Protein AF-A0A382R7F7-F1 (afdb_monomer)

Mean predicted aligned error: 5.28 Å

Foldseek 3Di:
DDPDEAEDQDQPPCQLVLLVPQLLQHAYEHELLDLVNLQVVLVVLCVVVVHDDDRQDPQPVLSSLQSLQSSLQSSVVSSVVSSVVLLPDDLPDPDVVVVSLVPHDPPDVLNVLSVVLVVDDDDPVSVVSSVVSSVPDGTYAYEYEDAQVQFDFDAHPVRHTDPSCSTSLNSNVSSVLPHPGQHEYEYDNADDLVSLVSCLVRPLQAQDPVRDRRYAYEYEDQDDVRVVVVQVSNVVSRGDHPYYHHDHCQDPPPDHGPDPDPSD

Structure (mmCIF, N/CA/C/O backbone):
data_AF-A0A382R7F7-F1
#
_entry.id   AF-A0A382R7F7-F1
#
loop_
_atom_site.group_PDB
_atom_site.id
_atom_site.type_symbol
_atom_site.label_atom_id
_atom_site.label_alt_id
_atom_site.label_comp_id
_atom_site.label_asym_id
_atom_site.label_entity_id
_atom_site.label_seq_id
_atom_site.pdbx_PDB_ins_code
_atom_site.Cartn_x
_atom_site.Cartn_y
_atom_site.Cartn_z
_atom_site.occupancy
_atom_site.B_iso_or_equiv
_atom_site.auth_seq_id
_atom_site.auth_comp_id
_atom_site.auth_asym_id
_atom_site.auth_atom_id
_atom_site.pdbx_PDB_model_num
ATOM 1 N N . MET A 1 1 ? -4.565 8.804 14.850 1.00 73.56 1 MET A N 1
ATOM 2 C CA . MET A 1 1 ? -4.005 7.620 14.149 1.00 73.56 1 MET A CA 1
ATOM 3 C C . MET A 1 1 ? -2.503 7.581 14.398 1.00 73.56 1 MET A C 1
ATOM 5 O O . MET A 1 1 ? -1.950 8.613 14.764 1.00 73.56 1 MET A O 1
ATOM 9 N N . HIS A 1 2 ? -1.856 6.423 14.250 1.00 89.12 2 HIS A N 1
ATOM 10 C CA . HIS A 1 2 ? -0.419 6.278 14.491 1.00 89.12 2 HIS A CA 1
ATOM 11 C C . HIS A 1 2 ? 0.411 7.255 13.648 1.00 89.12 2 HIS A C 1
ATOM 13 O O . HIS A 1 2 ? 0.124 7.468 12.472 1.00 89.12 2 HIS A O 1
ATOM 19 N N . LYS A 1 3 ? 1.456 7.824 14.260 1.00 85.88 3 LYS A N 1
ATOM 20 C CA . LYS A 1 3 ? 2.442 8.688 13.585 1.00 85.88 3 LYS A CA 1
ATOM 21 C C . LYS A 1 3 ? 3.591 7.884 12.957 1.00 85.88 3 LYS A C 1
ATOM 23 O O . LYS A 1 3 ? 4.323 8.405 12.123 1.00 85.88 3 LYS A O 1
ATOM 28 N N . LEU A 1 4 ? 3.751 6.620 13.357 1.00 87.81 4 LEU A N 1
ATOM 29 C CA . LEU A 1 4 ? 4.774 5.714 12.836 1.00 87.81 4 LEU A CA 1
ATOM 30 C C . LEU A 1 4 ? 4.280 4.960 11.596 1.00 87.81 4 LEU A C 1
ATOM 32 O O . LEU A 1 4 ? 3.089 4.673 11.457 1.00 87.81 4 LEU A O 1
ATOM 36 N N . HIS A 1 5 ? 5.218 4.578 10.735 1.00 88.31 5 HIS A N 1
ATOM 37 C CA . HIS A 1 5 ? 4.991 3.642 9.640 1.00 88.31 5 HIS A CA 1
ATOM 38 C C . HIS A 1 5 ? 6.099 2.587 9.632 1.00 88.31 5 HIS A C 1
ATOM 40 O O . HIS A 1 5 ? 7.246 2.886 9.959 1.00 88.31 5 HIS A O 1
ATOM 46 N N . ILE A 1 6 ? 5.769 1.352 9.256 1.00 91.62 6 ILE A N 1
ATOM 47 C CA . ILE A 1 6 ? 6.750 0.265 9.161 1.00 91.62 6 ILE A CA 1
ATOM 48 C C . ILE A 1 6 ? 7.349 0.269 7.746 1.00 91.62 6 ILE A C 1
ATOM 50 O O . ILE A 1 6 ? 6.607 0.051 6.781 1.00 91.62 6 ILE A O 1
ATOM 54 N N . PRO A 1 7 ? 8.661 0.521 7.586 1.00 89.31 7 PRO A N 1
ATOM 55 C CA . PRO A 1 7 ? 9.299 0.547 6.276 1.00 89.31 7 PRO A CA 1
ATOM 56 C C . PRO A 1 7 ? 9.477 -0.868 5.708 1.00 89.31 7 PRO A C 1
ATOM 58 O O . PRO A 1 7 ? 9.258 -1.874 6.383 1.00 89.31 7 PRO A O 1
ATOM 61 N N . VAL A 1 8 ? 9.936 -0.947 4.458 1.00 84.75 8 VAL A N 1
ATOM 62 C CA . VAL A 1 8 ? 10.409 -2.212 3.882 1.00 84.75 8 VAL A CA 1
ATOM 63 C C . VAL A 1 8 ? 11.676 -2.662 4.606 1.00 84.75 8 VAL A C 1
ATOM 65 O O . VAL A 1 8 ? 12.654 -1.919 4.642 1.00 84.75 8 VAL A O 1
ATOM 68 N N . MET A 1 9 ? 11.671 -3.890 5.128 1.00 78.06 9 MET A N 1
ATOM 69 C CA . MET A 1 9 ? 12.815 -4.505 5.830 1.00 78.06 9 MET A CA 1
ATOM 70 C C . MET A 1 9 ? 13.489 -5.624 5.013 1.00 78.06 9 MET A C 1
ATOM 72 O O . MET A 1 9 ? 14.270 -6.411 5.534 1.00 78.06 9 MET A O 1
ATOM 76 N N . GLY A 1 10 ? 13.159 -5.720 3.725 1.00 73.94 10 GLY A N 1
ATOM 77 C CA . GLY A 1 10 ? 13.608 -6.765 2.805 1.00 73.94 10 GLY A CA 1
ATOM 78 C C . GLY A 1 10 ? 12.474 -7.191 1.876 1.00 73.94 10 GLY A C 1
ATOM 79 O O . GLY A 1 10 ? 11.315 -6.854 2.115 1.00 73.94 10 GLY A O 1
ATOM 80 N N . THR A 1 11 ? 12.789 -7.929 0.811 1.00 73.31 11 THR A N 1
ATOM 81 C CA . THR A 1 11 ? 11.782 -8.378 -0.169 1.00 73.31 11 THR A CA 1
ATOM 82 C C . THR A 1 11 ? 10.751 -9.329 0.443 1.00 73.31 11 THR A C 1
ATOM 84 O O . THR A 1 11 ? 9.576 -9.231 0.109 1.00 73.31 11 THR A O 1
ATOM 87 N N . GLY A 1 12 ? 11.162 -10.197 1.378 1.00 78.00 12 GLY A N 1
ATOM 88 C CA . GLY A 1 12 ? 10.268 -11.158 2.036 1.00 78.00 12 GLY A CA 1
ATOM 89 C C . GLY A 1 12 ? 9.838 -10.813 3.464 1.00 78.00 12 GLY A C 1
ATOM 90 O O . GLY A 1 12 ? 8.731 -11.158 3.856 1.00 78.00 12 GLY A O 1
ATOM 91 N N . PHE A 1 13 ? 10.661 -10.111 4.249 1.00 81.75 13 PHE A N 1
ATOM 92 C CA . PHE A 1 13 ? 10.414 -9.945 5.693 1.00 81.75 13 PHE A CA 1
ATOM 93 C C . PHE A 1 13 ? 9.159 -9.136 6.035 1.00 81.75 13 PHE A C 1
ATOM 95 O O . PHE A 1 13 ? 8.494 -9.424 7.027 1.00 81.75 13 PHE A O 1
ATOM 102 N N . SER A 1 14 ? 8.833 -8.117 5.237 1.00 87.50 14 SER A N 1
ATOM 103 C CA . SER A 1 14 ? 7.668 -7.257 5.474 1.00 87.50 14 SER A CA 1
ATOM 104 C C . SER A 1 14 ? 6.517 -7.506 4.499 1.00 87.50 14 SER A C 1
ATOM 106 O O . SER A 1 14 ? 5.594 -6.695 4.438 1.00 87.50 14 SER A O 1
ATOM 108 N N . ILE A 1 15 ? 6.558 -8.610 3.742 1.00 94.12 15 ILE A N 1
ATOM 109 C CA . ILE A 1 15 ? 5.637 -8.854 2.624 1.00 94.12 15 ILE A CA 1
ATOM 110 C C . ILE A 1 15 ? 4.172 -8.894 3.071 1.00 94.12 15 ILE A C 1
ATOM 112 O O . ILE A 1 15 ? 3.318 -8.298 2.420 1.00 94.12 15 ILE A O 1
ATOM 116 N N . ASP A 1 16 ? 3.894 -9.516 4.215 1.00 95.31 16 ASP A N 1
ATOM 117 C CA . ASP A 1 16 ? 2.562 -9.714 4.789 1.00 95.31 16 ASP A CA 1
ATOM 118 C C . ASP A 1 16 ? 2.317 -8.870 6.053 1.00 95.31 16 ASP A C 1
ATOM 120 O O . ASP A 1 16 ? 1.274 -8.979 6.699 1.00 95.31 16 ASP A O 1
ATOM 124 N N . THR A 1 17 ? 3.256 -7.987 6.408 1.00 96.50 17 THR A N 1
ATOM 125 C CA . THR A 1 17 ? 3.123 -7.077 7.554 1.00 96.50 17 THR A CA 1
ATOM 126 C C . THR A 1 17 ? 1.803 -6.304 7.562 1.00 96.50 17 THR A C 1
ATOM 128 O O . THR A 1 17 ? 1.181 -6.262 8.630 1.00 96.50 17 THR A O 1
ATOM 131 N N . PRO A 1 18 ? 1.291 -5.772 6.432 1.00 97.25 18 PRO A N 1
ATOM 132 C CA . PRO A 1 18 ? 0.020 -5.056 6.455 1.00 97.25 18 PRO A CA 1
ATOM 133 C C . PRO A 1 18 ? -1.160 -5.914 6.928 1.00 97.25 18 PRO A C 1
ATOM 135 O O . PRO A 1 18 ? -2.017 -5.409 7.647 1.00 97.25 18 PRO A O 1
ATOM 138 N N . ILE A 1 19 ? -1.178 -7.224 6.648 1.00 98.00 19 ILE A N 1
ATOM 139 C CA . ILE A 1 19 ? -2.222 -8.142 7.146 1.00 98.00 19 ILE A CA 1
ATOM 140 C C . ILE A 1 19 ? -2.236 -8.188 8.682 1.00 98.00 19 ILE A C 1
ATOM 142 O O . ILE A 1 19 ? -3.290 -8.351 9.309 1.00 98.00 19 ILE A O 1
ATOM 146 N N . ARG A 1 20 ? -1.066 -8.055 9.314 1.00 96.75 20 ARG A N 1
ATOM 147 C CA . ARG A 1 20 ? -0.916 -8.117 10.772 1.00 96.75 20 ARG A CA 1
ATOM 148 C C . ARG A 1 20 ? -1.276 -6.805 11.459 1.00 96.75 20 ARG A C 1
ATOM 150 O O . ARG A 1 20 ? -1.908 -6.853 12.508 1.00 96.75 20 ARG A O 1
ATOM 157 N N . VAL A 1 21 ? -0.893 -5.668 10.879 1.00 97.31 21 VAL A N 1
ATOM 158 C CA . VAL A 1 21 ? -0.869 -4.376 11.593 1.00 97.31 21 VAL A CA 1
ATOM 159 C C . VAL A 1 21 ? -1.842 -3.328 11.045 1.00 97.31 21 VAL A C 1
ATOM 161 O O . VAL A 1 21 ? -2.316 -2.489 11.808 1.00 97.31 21 VAL A O 1
ATOM 164 N N . ALA A 1 22 ? -2.216 -3.392 9.761 1.00 97.81 22 ALA A N 1
ATOM 165 C CA . ALA A 1 22 ? -3.148 -2.429 9.173 1.00 97.81 22 ALA A CA 1
ATOM 166 C C . ALA A 1 22 ? -4.556 -2.468 9.801 1.00 97.81 22 ALA A C 1
ATOM 168 O O . ALA A 1 22 ? -5.133 -1.391 9.966 1.00 97.81 22 ALA A O 1
ATOM 169 N N . PRO A 1 23 ? -5.115 -3.625 10.233 1.00 98.25 23 PRO A N 1
ATOM 170 C CA . PRO A 1 23 ? -6.375 -3.641 10.984 1.00 98.25 23 PRO A CA 1
ATOM 171 C C . PRO A 1 23 ? -6.320 -2.840 12.293 1.00 98.25 23 PRO A C 1
ATOM 173 O O . PRO A 1 23 ? -7.357 -2.438 12.806 1.00 98.25 23 PRO A O 1
ATOM 176 N N . PHE A 1 24 ? -5.118 -2.566 12.804 1.00 97.69 24 PHE A N 1
ATOM 177 C CA . PHE A 1 24 ? -4.891 -1.781 14.010 1.00 97.69 24 PHE A CA 1
ATOM 178 C C . PHE A 1 24 ? -4.497 -0.322 13.740 1.00 97.69 24 PHE A C 1
ATOM 180 O O . PHE A 1 24 ? -4.037 0.368 14.636 1.00 97.69 24 PHE A O 1
ATOM 187 N N . GLY A 1 25 ? -4.649 0.167 12.506 1.00 96.69 25 GLY A N 1
ATOM 188 C CA . GLY A 1 25 ? -4.356 1.567 12.178 1.00 96.69 25 GLY A CA 1
ATOM 189 C C . GLY A 1 25 ? -2.881 1.871 11.885 1.00 96.69 25 GLY A C 1
ATOM 190 O O . GLY A 1 25 ? -2.539 3.034 11.670 1.00 96.69 25 GLY A O 1
ATOM 191 N N . ILE A 1 26 ? -2.003 0.862 11.859 1.00 97.00 26 ILE A N 1
ATOM 192 C CA . ILE A 1 26 ? -0.563 1.044 11.622 1.00 97.00 26 ILE A CA 1
ATOM 193 C C . ILE A 1 26 ? -0.255 0.892 10.132 1.00 97.00 26 ILE A C 1
ATOM 195 O O . ILE A 1 26 ? -0.528 -0.144 9.525 1.00 97.00 26 ILE A O 1
ATOM 199 N N . SER A 1 27 ? 0.329 1.930 9.540 1.00 96.44 27 SER A N 1
ATOM 200 C CA . SER A 1 27 ? 0.747 1.935 8.135 1.00 96.44 27 SER A CA 1
ATOM 201 C C . SER A 1 27 ? 2.017 1.111 7.925 1.00 96.44 27 SER A C 1
ATOM 203 O O . SER A 1 27 ? 2.932 1.144 8.751 1.00 96.44 27 SER A O 1
ATOM 205 N N . SER A 1 28 ? 2.102 0.388 6.811 1.00 96.00 28 SER A N 1
ATOM 206 C CA . SER A 1 28 ? 3.282 -0.424 6.485 1.00 96.00 28 SER A CA 1
ATOM 207 C C . SER A 1 28 ? 3.501 -0.555 4.982 1.00 96.00 28 SER A C 1
ATOM 209 O O . SER A 1 28 ? 2.575 -0.351 4.198 1.00 96.00 28 SER A O 1
ATOM 211 N N . VAL A 1 29 ? 4.738 -0.882 4.596 1.00 95.56 29 VAL A N 1
ATOM 212 C CA . VAL A 1 29 ? 5.166 -0.927 3.194 1.00 95.56 29 VAL A CA 1
ATOM 213 C C . VAL A 1 29 ? 5.537 -2.349 2.752 1.00 95.56 29 VAL A C 1
ATOM 215 O O . VAL A 1 29 ? 6.345 -3.026 3.394 1.00 95.56 29 VAL A O 1
ATOM 218 N N . ILE A 1 30 ? 5.000 -2.774 1.606 1.00 95.50 30 ILE A N 1
ATOM 219 C CA . ILE A 1 30 ? 5.322 -4.042 0.932 1.00 95.50 30 ILE A CA 1
ATOM 220 C C . ILE A 1 30 ? 6.354 -3.793 -0.176 1.00 95.50 30 ILE A C 1
ATOM 222 O O . ILE A 1 30 ? 6.173 -2.901 -1.001 1.00 95.50 30 ILE A O 1
ATOM 226 N N . SER A 1 31 ? 7.409 -4.604 -0.274 1.00 94.69 31 SER A N 1
ATOM 227 C CA . SER A 1 31 ? 8.223 -4.632 -1.499 1.00 94.69 31 SER A CA 1
ATOM 228 C C . SER A 1 31 ? 7.514 -5.434 -2.589 1.00 94.69 31 SER A C 1
ATOM 230 O O . SER A 1 31 ? 7.193 -6.598 -2.374 1.00 94.69 31 SER A O 1
ATOM 232 N N . ILE A 1 32 ? 7.307 -4.837 -3.765 1.00 95.69 32 ILE A N 1
ATOM 233 C CA . ILE A 1 32 ? 6.605 -5.485 -4.890 1.00 95.69 32 ILE A CA 1
ATOM 234 C C . ILE A 1 32 ? 7.536 -5.908 -6.033 1.00 95.69 32 ILE A C 1
ATOM 236 O O . ILE A 1 32 ? 7.116 -6.022 -7.179 1.00 95.69 32 ILE A O 1
ATOM 240 N N . MET A 1 33 ? 8.819 -6.119 -5.726 1.00 92.56 33 MET A N 1
ATOM 241 C CA . MET A 1 33 ? 9.834 -6.455 -6.732 1.00 92.56 33 MET A CA 1
ATOM 242 C C . MET A 1 33 ? 9.944 -7.955 -7.031 1.00 92.56 33 MET A C 1
ATOM 244 O O . MET A 1 33 ? 10.327 -8.308 -8.143 1.00 92.56 33 MET A O 1
ATOM 248 N N . ASP A 1 34 ? 9.628 -8.824 -6.066 1.00 93.56 34 ASP A N 1
ATOM 249 C CA . ASP A 1 34 ? 9.695 -10.285 -6.218 1.00 93.56 34 ASP A CA 1
ATOM 250 C C . ASP A 1 34 ? 8.286 -10.861 -6.390 1.00 93.56 34 ASP A C 1
ATOM 252 O O . ASP A 1 34 ? 7.585 -11.175 -5.426 1.00 93.56 34 ASP A O 1
ATOM 256 N N . ASP A 1 35 ? 7.850 -10.968 -7.642 1.00 94.75 35 ASP A N 1
ATOM 257 C CA . ASP A 1 35 ? 6.507 -11.424 -7.976 1.00 94.75 35 ASP A CA 1
ATOM 258 C C . ASP A 1 35 ? 6.308 -12.931 -7.762 1.00 94.75 35 ASP A C 1
ATOM 260 O O . ASP A 1 35 ? 5.184 -13.377 -7.532 1.00 94.75 35 ASP A O 1
ATOM 264 N N . ILE A 1 36 ? 7.385 -13.720 -7.793 1.00 94.88 36 ILE A N 1
ATOM 265 C CA . ILE A 1 36 ? 7.331 -15.165 -7.541 1.00 94.88 36 ILE A CA 1
ATOM 266 C C . ILE A 1 36 ? 7.095 -15.438 -6.058 1.00 94.88 36 ILE A C 1
ATOM 268 O O . ILE A 1 36 ? 6.276 -16.291 -5.714 1.00 94.88 36 ILE A O 1
ATOM 272 N N . LEU A 1 37 ? 7.788 -14.713 -5.176 1.00 95.06 37 LEU A N 1
ATOM 273 C CA . LEU A 1 37 ? 7.529 -14.779 -3.742 1.00 95.06 37 LEU A CA 1
ATOM 274 C C . LEU A 1 37 ? 6.108 -14.307 -3.421 1.00 95.06 37 LEU A C 1
ATOM 276 O O . LEU A 1 37 ? 5.394 -14.976 -2.676 1.00 95.06 37 LEU A O 1
ATOM 280 N N . ILE A 1 38 ? 5.692 -13.191 -4.022 1.00 96.00 38 ILE A N 1
ATOM 281 C CA . ILE A 1 38 ? 4.347 -12.635 -3.867 1.00 96.00 38 ILE A CA 1
ATOM 282 C C . ILE A 1 38 ? 3.259 -13.666 -4.179 1.00 96.00 38 ILE A C 1
ATOM 284 O O . ILE A 1 38 ? 2.318 -13.803 -3.403 1.00 96.00 38 ILE A O 1
ATOM 288 N N . GLU A 1 39 ? 3.390 -14.424 -5.267 1.00 97.56 39 GLU A N 1
ATOM 289 C CA . GLU A 1 39 ? 2.383 -15.422 -5.640 1.00 97.56 39 GLU A CA 1
ATOM 290 C C . GLU A 1 39 ? 2.291 -16.577 -4.645 1.00 97.56 39 GLU A C 1
ATOM 292 O O . GLU A 1 39 ? 1.188 -16.997 -4.304 1.00 97.56 39 GLU A 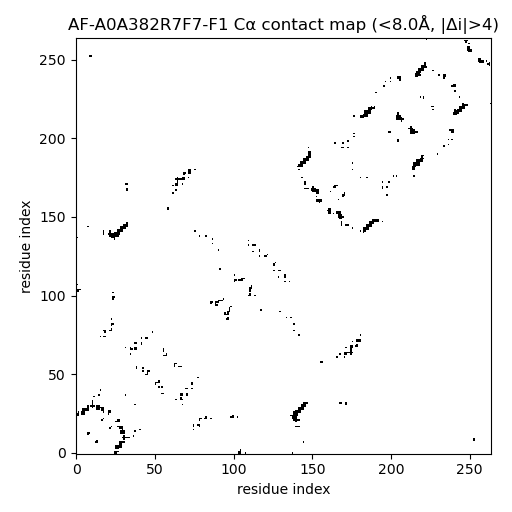O 1
ATOM 297 N N . LYS A 1 40 ? 3.430 -17.046 -4.120 1.00 96.75 40 LYS A N 1
ATOM 298 C CA . LYS A 1 40 ? 3.456 -18.086 -3.078 1.00 96.75 40 LYS A CA 1
ATOM 299 C C . LYS A 1 40 ? 2.793 -17.607 -1.787 1.00 96.75 40 LYS A C 1
ATOM 301 O O . LYS A 1 40 ? 2.057 -18.348 -1.143 1.00 96.75 40 LYS A O 1
ATOM 306 N N . VAL A 1 41 ? 3.044 -16.354 -1.403 1.00 97.19 41 VAL A N 1
ATOM 307 C CA . VAL A 1 41 ? 2.403 -15.747 -0.229 1.00 97.19 41 VAL A CA 1
ATOM 308 C C . VAL A 1 41 ? 0.907 -15.551 -0.479 1.00 97.19 41 VAL A C 1
ATOM 310 O O . VAL A 1 41 ? 0.104 -15.823 0.412 1.00 97.19 41 VAL A O 1
ATOM 313 N N . ARG A 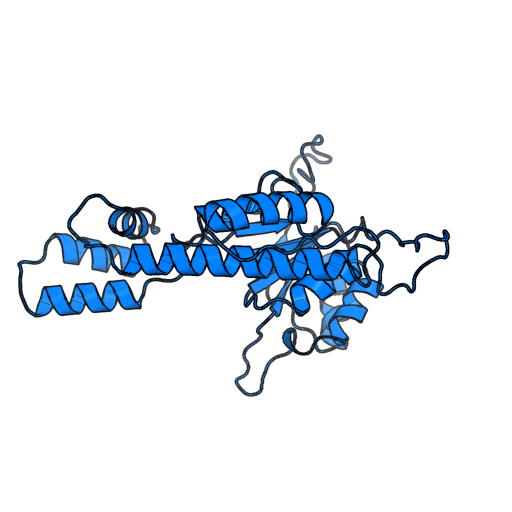1 42 ? 0.514 -15.141 -1.692 1.00 98.00 42 ARG A N 1
ATOM 314 C CA . ARG A 1 42 ? -0.892 -15.026 -2.095 1.00 98.00 42 ARG A CA 1
ATOM 315 C C . ARG A 1 42 ? -1.618 -16.362 -1.976 1.00 98.00 42 ARG A C 1
ATOM 317 O O . ARG A 1 42 ? -2.680 -16.387 -1.372 1.00 98.00 42 ARG A O 1
ATOM 324 N N . GLU A 1 43 ? -1.040 -17.446 -2.491 1.00 98.38 43 GLU A N 1
ATOM 325 C CA . GLU A 1 43 ? -1.586 -18.806 -2.382 1.00 98.38 43 GLU A CA 1
ATOM 326 C C . GLU A 1 43 ? -1.857 -19.189 -0.923 1.00 98.38 43 GLU A C 1
ATOM 328 O O . GLU A 1 43 ? -2.992 -19.511 -0.570 1.00 98.38 43 GLU A O 1
ATOM 333 N N . HIS A 1 44 ? -0.849 -19.046 -0.054 1.00 98.00 44 HIS A N 1
ATOM 334 C CA . HIS A 1 44 ? -0.977 -19.337 1.376 1.00 98.00 44 HIS A CA 1
ATOM 335 C C . HIS A 1 44 ? -2.112 -18.546 2.044 1.00 98.00 44 HIS A C 1
ATOM 337 O O . HIS A 1 44 ? -2.886 -19.086 2.835 1.00 98.00 44 HIS A O 1
ATOM 343 N N . TYR A 1 45 ? -2.213 -17.249 1.748 1.00 98.31 45 TYR A N 1
ATOM 344 C CA . TYR A 1 45 ? -3.221 -16.390 2.361 1.00 98.31 45 TYR A CA 1
ATOM 345 C C . TYR A 1 45 ? -4.618 -16.578 1.766 1.00 98.31 45 TYR A C 1
ATOM 347 O O . TYR A 1 45 ? -5.598 -16.438 2.498 1.00 98.31 45 TYR A O 1
ATOM 355 N N . CYS A 1 46 ? -4.730 -16.920 0.482 1.00 98.38 46 CYS A N 1
ATOM 356 C CA . CYS A 1 46 ? -6.005 -17.294 -0.114 1.00 98.38 46 CYS A CA 1
ATOM 357 C C . CYS A 1 46 ? -6.565 -18.556 0.548 1.00 98.38 46 CYS A C 1
ATOM 359 O O . CYS A 1 46 ? -7.720 -18.537 0.959 1.00 98.38 46 CYS A O 1
ATOM 361 N N . ASP A 1 47 ? -5.742 -19.590 0.737 1.00 98.12 47 ASP A N 1
ATOM 362 C CA . ASP A 1 47 ? -6.132 -20.812 1.453 1.00 98.12 47 ASP A CA 1
ATOM 363 C C . ASP A 1 47 ? -6.571 -20.499 2.895 1.00 98.12 47 ASP A C 1
ATOM 365 O O . ASP A 1 47 ? -7.704 -20.769 3.294 1.00 98.12 47 ASP A O 1
ATOM 369 N N . LYS A 1 48 ? -5.730 -19.776 3.648 1.00 98.19 48 LYS A N 1
ATOM 370 C CA . LYS A 1 48 ? -5.994 -19.411 5.050 1.00 98.19 48 LYS A CA 1
ATOM 371 C C . LYS A 1 48 ? -7.294 -18.627 5.272 1.00 98.19 48 LYS A C 1
ATOM 373 O O . LYS A 1 48 ? -7.887 -18.732 6.345 1.00 98.19 48 LYS A O 1
ATOM 378 N N . TYR A 1 49 ? -7.706 -17.801 4.311 1.00 97.81 49 TYR A N 1
ATOM 379 C CA . TYR A 1 49 ? -8.911 -16.967 4.404 1.00 97.81 49 TYR A CA 1
ATOM 380 C C . TYR A 1 49 ? -10.059 -17.460 3.514 1.00 97.81 49 TYR A C 1
ATOM 382 O O . TYR A 1 49 ? -11.059 -16.754 3.382 1.00 97.81 49 TYR A O 1
ATOM 390 N N . ASN A 1 50 ? -9.936 -18.659 2.931 1.00 97.31 50 ASN A N 1
ATOM 391 C CA . ASN A 1 50 ? -10.920 -19.249 2.023 1.00 97.31 50 ASN A CA 1
ATOM 392 C C . ASN A 1 50 ? -11.326 -18.295 0.876 1.00 97.31 50 ASN A C 1
ATOM 394 O O . ASN A 1 50 ? -12.507 -18.091 0.587 1.00 97.31 50 ASN A O 1
ATOM 398 N N . LEU A 1 51 ? -10.331 -17.657 0.257 1.00 97.56 51 LEU A N 1
ATOM 399 C CA . LEU A 1 51 ? -10.492 -16.776 -0.900 1.00 97.56 51 LEU A CA 1
ATOM 400 C C . LEU A 1 51 ? -10.217 -17.549 -2.193 1.00 97.56 51 LEU A C 1
ATOM 402 O O . LEU A 1 51 ? -9.366 -18.434 -2.231 1.00 97.56 51 LEU A O 1
ATOM 406 N N . SER A 1 52 ? -10.892 -17.168 -3.281 1.00 96.69 52 SER A N 1
ATOM 407 C CA . SER A 1 52 ? -10.655 -17.777 -4.594 1.00 96.69 52 SER A CA 1
ATOM 408 C C . SER A 1 52 ? -9.209 -17.569 -5.049 1.00 96.69 52 SER A C 1
ATOM 410 O O . SER A 1 52 ? -8.691 -16.448 -5.041 1.00 96.69 52 SER A O 1
ATOM 412 N N . PHE A 1 53 ? -8.571 -18.655 -5.479 1.00 97.62 53 PHE A N 1
ATOM 413 C CA . PHE A 1 53 ? -7.201 -18.652 -5.963 1.00 97.62 53 PHE A CA 1
ATOM 414 C C . PHE A 1 53 ? -7.113 -19.342 -7.321 1.00 97.62 53 PHE A C 1
ATOM 416 O O . PHE A 1 53 ? -7.422 -20.520 -7.475 1.00 97.62 53 PHE A O 1
ATOM 423 N N . THR A 1 54 ? -6.651 -18.596 -8.320 1.00 96.81 54 THR A N 1
ATOM 424 C CA . THR A 1 54 ? -6.205 -19.148 -9.599 1.00 96.81 54 THR A CA 1
ATOM 425 C C . THR A 1 54 ? -4.729 -18.791 -9.774 1.00 96.81 54 THR A C 1
ATOM 427 O O . THR A 1 54 ? -4.405 -17.597 -9.709 1.00 96.81 54 THR A O 1
ATOM 430 N N . PRO A 1 55 ? -3.832 -19.777 -9.964 1.00 96.50 55 PRO A N 1
ATOM 431 C CA . PRO A 1 55 ? -2.414 -19.518 -10.173 1.00 96.50 55 PRO A CA 1
ATOM 432 C C . PRO A 1 55 ? -2.166 -18.664 -11.419 1.00 96.50 55 PRO A C 1
ATOM 434 O O . PRO A 1 55 ? -2.716 -18.921 -12.492 1.00 96.50 55 PRO A O 1
ATOM 437 N N . ILE A 1 56 ? -1.286 -17.672 -11.301 1.00 97.56 56 ILE A N 1
ATOM 438 C CA . ILE A 1 56 ? -0.796 -16.891 -12.437 1.00 97.56 56 ILE A CA 1
ATOM 439 C C . ILE A 1 56 ? 0.594 -17.411 -12.788 1.00 97.56 56 ILE A C 1
ATOM 441 O O . ILE A 1 56 ? 1.591 -17.107 -12.128 1.00 97.56 56 ILE A O 1
ATOM 445 N N . HIS A 1 57 ? 0.669 -18.206 -13.851 1.00 94.31 57 HIS A N 1
ATOM 446 C CA . HIS A 1 57 ? 1.902 -18.877 -14.247 1.00 94.31 57 HIS A CA 1
ATOM 447 C C . HIS A 1 57 ? 2.947 -17.906 -14.811 1.00 94.31 57 HIS A C 1
ATOM 449 O O . HIS A 1 57 ? 2.642 -16.837 -15.338 1.00 94.31 57 HIS A O 1
ATOM 455 N N . ARG A 1 58 ? 4.227 -18.287 -14.721 1.00 89.44 58 ARG A N 1
ATOM 456 C CA . ARG A 1 58 ? 5.372 -17.465 -15.156 1.00 89.44 58 ARG A CA 1
ATOM 457 C C . ARG A 1 58 ? 5.252 -16.966 -16.600 1.00 89.44 58 ARG A C 1
ATOM 459 O O . ARG A 1 58 ? 5.548 -15.807 -16.863 1.00 89.44 58 ARG A O 1
ATOM 466 N N . TRP A 1 59 ? 4.808 -17.828 -17.510 1.00 90.19 59 TRP A N 1
ATOM 467 C CA . TRP A 1 59 ? 4.727 -17.539 -18.946 1.00 90.19 59 TRP A CA 1
ATOM 468 C C . TRP A 1 59 ? 3.359 -17.035 -19.407 1.00 90.19 59 TRP A C 1
ATOM 470 O O . TRP A 1 59 ? 3.139 -16.903 -20.607 1.00 90.19 59 TRP A O 1
ATOM 480 N N . SER A 1 60 ? 2.434 -16.780 -18.481 1.00 91.88 60 SER A N 1
ATOM 481 C CA . SER A 1 60 ? 1.194 -16.090 -18.823 1.00 91.88 60 SER A CA 1
ATOM 482 C C . SER A 1 60 ? 1.502 -14.675 -19.310 1.00 91.88 60 SER A C 1
ATOM 484 O O . SER A 1 60 ? 2.478 -14.053 -18.881 1.00 91.88 60 SER A O 1
ATOM 486 N N . GLU A 1 61 ? 0.649 -14.157 -20.185 1.00 90.50 61 GLU A N 1
ATOM 487 C CA . GLU A 1 61 ? 0.715 -12.758 -20.586 1.00 90.50 61 GLU A CA 1
ATOM 488 C C . GLU A 1 61 ? 0.623 -11.851 -19.354 1.00 90.50 61 GLU A C 1
ATOM 490 O O . GLU A 1 61 ? -0.201 -12.072 -18.457 1.00 90.50 61 GLU A O 1
ATOM 495 N N . ASP A 1 62 ? 1.526 -10.872 -19.313 1.00 93.50 62 ASP A N 1
ATOM 496 C CA . ASP A 1 62 ? 1.672 -9.891 -18.241 1.00 93.50 62 ASP A CA 1
ATOM 497 C C . ASP A 1 62 ? 1.703 -10.486 -16.820 1.00 93.50 62 ASP A C 1
ATOM 499 O O . ASP A 1 62 ? 1.166 -9.939 -15.851 1.00 93.50 62 ASP A O 1
ATOM 503 N N . SER A 1 63 ? 2.312 -11.666 -16.686 1.00 95.69 63 SER A N 1
ATOM 504 C CA . SER A 1 63 ? 2.193 -12.467 -15.471 1.00 95.69 63 SER A CA 1
ATOM 505 C C . SER A 1 63 ? 2.690 -11.755 -14.212 1.00 95.69 63 SER A C 1
ATOM 507 O O . SER A 1 63 ? 2.074 -11.888 -13.156 1.00 95.69 63 SER A O 1
ATOM 509 N N . ARG A 1 64 ? 3.761 -10.960 -14.318 1.00 96.69 64 ARG A N 1
ATOM 510 C CA . ARG A 1 64 ? 4.312 -10.195 -13.194 1.00 96.69 64 ARG A CA 1
ATOM 511 C C . ARG A 1 64 ? 3.344 -9.132 -12.687 1.00 96.69 64 ARG A C 1
ATOM 513 O O . ARG A 1 64 ? 3.056 -9.112 -11.492 1.00 96.69 64 ARG A O 1
ATOM 520 N N . ALA A 1 65 ? 2.834 -8.270 -13.570 1.00 97.81 65 ALA A N 1
ATOM 521 C CA . ALA A 1 65 ? 1.902 -7.226 -13.154 1.00 97.81 65 ALA A CA 1
AT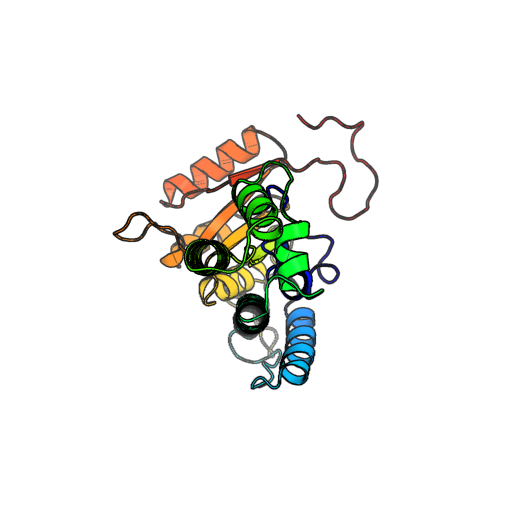OM 522 C C . ALA A 1 65 ? 0.635 -7.857 -12.570 1.00 97.81 65 ALA A C 1
ATOM 524 O O . ALA A 1 65 ? 0.205 -7.465 -11.491 1.00 97.81 65 ALA A O 1
ATOM 525 N N . ARG A 1 66 ? 0.112 -8.916 -13.206 1.00 98.38 66 ARG A N 1
ATOM 526 C CA . ARG A 1 66 ? -1.070 -9.646 -12.726 1.00 98.38 66 ARG A CA 1
ATOM 527 C C . ARG A 1 66 ? -0.877 -10.261 -11.337 1.00 98.38 66 ARG A C 1
ATOM 529 O O . ARG A 1 66 ? -1.779 -10.137 -10.512 1.00 98.38 66 ARG A O 1
ATOM 536 N N . ARG A 1 67 ? 0.273 -10.892 -11.057 1.00 98.44 67 ARG A N 1
ATOM 537 C CA . ARG A 1 67 ? 0.602 -11.427 -9.719 1.00 98.44 67 ARG A CA 1
ATOM 538 C C . ARG A 1 67 ? 0.615 -10.323 -8.665 1.00 98.44 67 ARG A C 1
ATOM 540 O O . ARG A 1 67 ? 0.013 -10.474 -7.606 1.00 98.44 67 ARG A O 1
ATOM 547 N N . ILE A 1 68 ? 1.256 -9.198 -8.980 1.00 98.44 68 ILE A N 1
ATOM 548 C CA . ILE A 1 68 ? 1.359 -8.046 -8.079 1.00 98.44 68 ILE A CA 1
ATOM 549 C C . ILE A 1 68 ? -0.024 -7.438 -7.810 1.00 98.44 68 ILE A C 1
ATOM 551 O O . ILE A 1 68 ? -0.371 -7.240 -6.646 1.00 98.44 68 ILE A O 1
ATOM 555 N N . THR A 1 69 ? -0.838 -7.216 -8.848 1.00 98.75 69 THR A N 1
ATOM 556 C CA . THR A 1 69 ? -2.228 -6.746 -8.718 1.00 98.75 69 THR A CA 1
ATOM 557 C C . THR A 1 69 ? -3.034 -7.670 -7.809 1.00 98.75 69 THR A C 1
ATOM 559 O O . THR A 1 69 ? -3.576 -7.224 -6.798 1.00 98.75 69 THR A O 1
ATOM 562 N N . ALA A 1 70 ? -3.067 -8.968 -8.133 1.00 98.56 70 ALA A N 1
ATOM 563 C CA . ALA A 1 70 ? -3.856 -9.957 -7.406 1.00 98.56 70 ALA A CA 1
ATOM 564 C C . ALA A 1 70 ? -3.440 -10.051 -5.933 1.00 98.56 70 ALA A C 1
ATOM 566 O O . ALA A 1 70 ? -4.286 -10.198 -5.051 1.00 98.56 70 ALA A O 1
ATOM 567 N N . TYR A 1 71 ? -2.143 -9.945 -5.649 1.00 98.50 71 TYR A N 1
ATOM 568 C CA . TYR A 1 71 ? -1.641 -9.969 -4.285 1.00 98.50 71 TYR A CA 1
ATOM 569 C C . TYR A 1 71 ? -2.034 -8.736 -3.481 1.00 98.50 71 TYR A C 1
ATOM 571 O O . TYR A 1 71 ? -2.563 -8.881 -2.380 1.00 98.50 71 TYR A O 1
ATOM 579 N N . ILE A 1 72 ? -1.820 -7.535 -4.025 1.00 98.56 72 ILE A N 1
ATOM 580 C CA . ILE A 1 72 ? -2.209 -6.288 -3.356 1.00 98.56 72 ILE A CA 1
ATOM 581 C C . ILE A 1 72 ? -3.708 -6.317 -3.042 1.00 98.56 72 ILE A C 1
ATOM 583 O O . ILE A 1 72 ? -4.116 -5.997 -1.924 1.00 98.56 72 ILE A O 1
ATOM 587 N N . ASP A 1 73 ? -4.520 -6.771 -3.997 1.00 98.69 73 ASP A N 1
ATOM 588 C CA . ASP A 1 73 ? -5.962 -6.872 -3.817 1.00 98.69 73 ASP A CA 1
ATOM 589 C C . ASP A 1 73 ? -6.346 -7.886 -2.729 1.00 98.69 73 ASP A C 1
ATOM 591 O O . ASP A 1 73 ? -7.211 -7.586 -1.903 1.00 98.69 73 ASP A O 1
ATOM 595 N N . THR A 1 74 ? -5.656 -9.031 -2.677 1.00 98.62 74 THR A N 1
ATOM 596 C CA . THR A 1 74 ? -5.828 -10.062 -1.637 1.00 98.62 74 THR A CA 1
ATOM 597 C C . THR A 1 74 ? -5.484 -9.514 -0.250 1.00 98.62 74 THR A C 1
ATOM 599 O O . THR A 1 74 ? -6.250 -9.687 0.697 1.00 98.62 74 THR A O 1
ATOM 602 N N . VAL A 1 75 ? -4.360 -8.799 -0.116 1.00 98.56 75 VAL A N 1
ATOM 603 C CA . VAL A 1 75 ? -3.957 -8.163 1.149 1.00 98.56 75 VAL A CA 1
ATOM 604 C C . VAL A 1 75 ? -5.021 -7.166 1.612 1.00 98.56 75 VAL A C 1
ATOM 606 O O . VAL A 1 75 ? -5.395 -7.168 2.786 1.00 98.56 75 VAL A O 1
ATOM 609 N N . ILE A 1 76 ? -5.545 -6.340 0.701 1.00 98.56 76 ILE A N 1
ATOM 610 C CA . ILE A 1 76 ? -6.611 -5.378 1.007 1.00 98.56 76 ILE A CA 1
ATOM 611 C C . ILE A 1 76 ? -7.876 -6.092 1.495 1.00 98.56 76 ILE A C 1
ATOM 613 O O . ILE A 1 76 ? -8.461 -5.661 2.490 1.00 98.56 76 ILE A O 1
ATOM 617 N N . ASP A 1 77 ? -8.291 -7.178 0.839 1.00 98.56 77 ASP A N 1
ATOM 618 C CA . ASP A 1 77 ? -9.480 -7.939 1.241 1.00 98.56 77 ASP A CA 1
ATOM 619 C C . ASP A 1 77 ? -9.327 -8.546 2.629 1.00 98.56 77 ASP A C 1
ATOM 621 O O . ASP A 1 77 ? -10.207 -8.385 3.475 1.00 98.56 77 ASP A O 1
ATOM 625 N N . ILE A 1 78 ? -8.178 -9.155 2.909 1.00 98.75 78 ILE A N 1
ATOM 626 C CA . ILE A 1 78 ? -7.888 -9.728 4.223 1.00 98.75 78 ILE A CA 1
ATOM 627 C C . ILE A 1 78 ? -7.908 -8.646 5.305 1.00 98.75 78 ILE A C 1
ATOM 629 O O . ILE A 1 78 ? -8.529 -8.823 6.356 1.00 98.75 78 ILE A O 1
ATOM 633 N N . VAL A 1 79 ? -7.272 -7.498 5.057 1.00 98.62 79 VAL A N 1
ATOM 634 C CA . VAL A 1 79 ? -7.287 -6.374 6.003 1.00 98.62 79 VAL A CA 1
ATOM 635 C C . VAL A 1 79 ? -8.715 -5.863 6.217 1.00 98.62 79 VAL A C 1
ATOM 637 O O . VAL A 1 79 ? -9.082 -5.568 7.354 1.00 98.62 79 VAL A O 1
ATOM 640 N N . ASN A 1 80 ? -9.545 -5.797 5.172 1.00 98.50 80 ASN A N 1
ATOM 641 C CA . ASN A 1 80 ? -10.953 -5.404 5.281 1.00 98.50 80 ASN A CA 1
ATOM 642 C C . ASN A 1 80 ? -11.772 -6.385 6.125 1.00 98.50 80 ASN A C 1
ATOM 644 O O . ASN A 1 80 ? -12.553 -5.940 6.971 1.00 98.50 80 ASN A O 1
ATOM 648 N N . ILE A 1 81 ? -11.582 -7.693 5.925 1.00 98.50 81 ILE A N 1
ATOM 649 C CA . ILE A 1 81 ? -12.233 -8.751 6.707 1.00 98.50 81 ILE A CA 1
ATOM 650 C C . ILE A 1 81 ? -11.869 -8.593 8.184 1.00 98.50 81 ILE A C 1
ATOM 652 O O . ILE A 1 81 ? -12.758 -8.407 9.018 1.00 98.50 81 ILE A O 1
ATOM 656 N N . LYS A 1 82 ? -10.567 -8.570 8.498 1.00 98.62 82 LYS A N 1
ATOM 657 C CA . LYS A 1 82 ? -10.074 -8.440 9.876 1.00 98.62 82 LYS A CA 1
ATOM 658 C C . LYS A 1 82 ? -10.554 -7.152 10.531 1.00 98.62 82 LYS A C 1
ATOM 660 O O . LYS A 1 82 ? -11.087 -7.175 11.632 1.00 98.62 82 LYS A O 1
ATOM 665 N N . PHE A 1 83 ? -10.421 -6.020 9.847 1.00 98.56 83 PHE A N 1
ATOM 666 C CA . PHE A 1 83 ? -10.845 -4.733 10.388 1.00 98.56 83 PHE A CA 1
ATOM 667 C C . PHE A 1 83 ? -12.351 -4.689 10.671 1.00 98.56 83 PHE A C 1
ATOM 669 O O . PHE A 1 83 ? -12.778 -4.181 11.706 1.00 98.56 83 PHE A O 1
ATOM 676 N N . SER A 1 84 ? -13.166 -5.265 9.784 1.00 98.44 84 SER A N 1
ATOM 677 C CA . SER A 1 84 ? -14.616 -5.348 9.982 1.00 98.44 84 SER A CA 1
ATOM 678 C C . SER A 1 84 ? -14.988 -6.227 11.177 1.00 98.44 84 SER A C 1
ATOM 680 O O . SER A 1 84 ? -15.954 -5.917 11.872 1.00 98.44 84 SER A O 1
ATOM 682 N N . GLN A 1 85 ? -14.229 -7.297 11.436 1.00 98.38 85 GLN A N 1
ATOM 683 C CA . GLN A 1 85 ? -14.386 -8.122 12.636 1.00 98.38 85 GLN A CA 1
ATOM 684 C C . GLN A 1 85 ? -14.040 -7.323 13.897 1.00 98.38 85 GLN A C 1
ATOM 686 O O . GLN A 1 85 ? -14.869 -7.251 14.799 1.00 98.38 85 GLN A O 1
ATOM 691 N N . ILE A 1 86 ? -12.891 -6.635 13.917 1.00 98.44 86 ILE A N 1
ATOM 692 C CA . ILE A 1 86 ? -12.467 -5.795 15.051 1.00 98.44 86 ILE A CA 1
ATOM 693 C C . ILE A 1 86 ? -13.519 -4.723 15.362 1.00 98.44 86 ILE A C 1
ATOM 695 O O . ILE A 1 86 ? -13.903 -4.546 16.514 1.00 98.44 86 ILE A O 1
ATOM 699 N N . LYS A 1 87 ? -14.064 -4.034 14.349 1.00 98.12 87 LYS A N 1
ATOM 700 C CA . LYS A 1 87 ? -15.099 -3.005 14.569 1.00 98.12 87 LYS A CA 1
ATOM 701 C C . LYS A 1 87 ? -16.347 -3.539 15.282 1.00 98.12 87 LYS A C 1
ATOM 703 O O . LYS A 1 87 ? -16.960 -2.788 16.042 1.00 98.12 87 LYS A O 1
ATOM 708 N N . LYS A 1 88 ? -16.721 -4.801 15.041 1.00 98.19 88 LYS A N 1
ATOM 709 C CA . LYS A 1 88 ? -17.907 -5.453 15.624 1.00 98.19 88 LYS A CA 1
ATOM 710 C C . LYS A 1 88 ? -17.695 -5.954 17.055 1.00 98.19 88 LYS A C 1
ATOM 712 O O . LYS A 1 88 ? -18.681 -6.277 17.706 1.00 98.19 88 LYS A O 1
ATOM 717 N N . MET A 1 89 ? -16.454 -6.028 17.532 1.00 98.38 89 MET A N 1
ATOM 718 C CA . MET A 1 89 ? -16.160 -6.493 18.888 1.00 98.38 89 MET A CA 1
ATOM 719 C C . MET A 1 89 ? -16.667 -5.500 19.958 1.00 98.38 89 MET A C 1
ATOM 721 O O . MET A 1 89 ? -16.806 -4.298 19.675 1.00 98.38 89 MET A O 1
ATOM 725 N N . PRO A 1 90 ? -16.957 -5.981 21.178 1.00 97.31 90 PRO A N 1
ATOM 726 C CA . PRO A 1 90 ? -17.349 -5.140 22.308 1.00 97.31 90 PRO A CA 1
ATOM 727 C C . PRO A 1 90 ? -16.154 -4.363 22.891 1.00 97.31 90 PRO A C 1
ATOM 729 O O . PRO A 1 90 ? -15.002 -4.735 22.686 1.00 97.31 90 PRO A O 1
ATOM 732 N N . PHE A 1 91 ? -16.427 -3.266 23.605 1.00 96.31 91 PHE A N 1
ATOM 733 C CA . PHE A 1 91 ? -15.403 -2.374 24.176 1.00 96.31 91 PHE A CA 1
ATOM 734 C C . PHE A 1 91 ? -14.877 -2.799 25.558 1.00 96.31 91 PHE A C 1
ATOM 736 O O . PHE A 1 91 ? -13.764 -2.434 25.904 1.00 96.31 91 PHE A O 1
ATOM 743 N N . PHE A 1 92 ? -15.658 -3.549 26.339 1.00 94.69 92 PHE A N 1
ATOM 744 C CA . PHE A 1 92 ? -15.378 -3.837 27.760 1.00 94.69 92 PHE A CA 1
ATOM 745 C C . PHE A 1 92 ? -14.952 -5.288 27.988 1.00 94.69 92 PHE A C 1
ATOM 747 O O . PHE A 1 92 ? -15.221 -5.877 29.030 1.00 94.69 92 PHE A O 1
ATOM 754 N N . GLU A 1 93 ? -14.325 -5.876 26.977 1.00 94.88 93 GLU A N 1
ATOM 755 C CA . GLU A 1 93 ? -13.783 -7.227 27.006 1.00 94.88 93 GLU A CA 1
ATOM 756 C C . GLU A 1 93 ? -12.358 -7.186 26.474 1.00 94.88 93 GLU A C 1
ATOM 758 O O . GLU A 1 93 ? -12.046 -6.367 25.604 1.00 94.88 93 GLU A O 1
ATOM 763 N N . SER A 1 94 ? -11.514 -8.106 26.941 1.00 96.38 94 SER A N 1
ATOM 764 C CA . SER A 1 94 ? -10.165 -8.196 26.402 1.00 96.38 94 SER A CA 1
ATOM 765 C C . SER A 1 94 ? -10.174 -8.854 25.024 1.00 96.38 94 SER A C 1
ATOM 767 O O . SER A 1 94 ? -10.384 -10.061 24.892 1.00 96.38 94 SER A O 1
ATOM 769 N N . ASN A 1 95 ? -10.020 -8.036 23.981 1.00 97.81 95 ASN A N 1
ATOM 770 C CA . ASN A 1 95 ? -10.118 -8.445 22.580 1.00 97.81 95 ASN A CA 1
ATOM 771 C C . ASN A 1 95 ? -9.326 -7.503 21.646 1.00 97.81 95 ASN A C 1
ATOM 773 O O . ASN A 1 95 ? -8.668 -6.554 22.074 1.00 97.81 95 ASN A O 1
ATOM 777 N N . ASP A 1 96 ? -9.384 -7.743 20.333 1.00 98.19 96 ASP A N 1
ATOM 778 C CA . ASP A 1 96 ? -8.628 -6.939 19.363 1.00 98.19 96 ASP A CA 1
ATOM 779 C C . ASP A 1 96 ? -9.112 -5.479 19.250 1.00 98.19 96 ASP A C 1
ATOM 781 O O . ASP A 1 96 ? -8.369 -4.623 18.764 1.00 98.19 96 ASP A O 1
ATOM 785 N N . LYS A 1 97 ? -10.331 -5.153 19.692 1.00 98.31 97 LYS A N 1
ATOM 786 C CA . LYS A 1 97 ? -10.819 -3.769 19.724 1.00 98.31 97 LYS A CA 1
ATOM 787 C C . LYS A 1 97 ? -10.245 -3.002 20.903 1.00 98.31 97 LYS A C 1
ATOM 789 O O . LYS A 1 97 ? -9.785 -1.885 20.690 1.00 98.31 97 LYS A O 1
ATOM 794 N N . GLU A 1 98 ? -10.174 -3.609 22.087 1.00 97.75 98 GLU A N 1
ATOM 795 C CA . GLU A 1 98 ? -9.379 -3.069 23.200 1.00 97.75 98 GLU A CA 1
ATOM 796 C C . GLU A 1 98 ? -7.938 -2.815 22.728 1.00 97.75 98 GLU A C 1
ATOM 798 O O . GLU A 1 98 ? -7.420 -1.701 22.838 1.00 97.75 98 GLU A O 1
ATOM 803 N N . LYS A 1 99 ? -7.322 -3.824 22.096 1.00 97.69 99 LYS A N 1
ATOM 804 C CA . LYS A 1 99 ? -5.963 -3.735 21.551 1.00 97.69 99 LYS A CA 1
ATOM 805 C C . LYS A 1 99 ? -5.795 -2.597 20.539 1.00 97.69 99 LYS A C 1
ATOM 807 O O . LYS A 1 99 ? -4.771 -1.918 20.547 1.00 97.69 99 LYS A O 1
ATOM 812 N N . TYR A 1 100 ? -6.776 -2.372 19.662 1.00 98.06 100 TYR A N 1
ATOM 813 C CA . TYR A 1 100 ? -6.755 -1.258 18.709 1.00 98.06 100 TYR A CA 1
ATOM 814 C C . TYR A 1 100 ? -6.585 0.083 19.430 1.00 98.06 100 TYR A C 1
ATOM 816 O O . TYR A 1 100 ? -5.705 0.860 19.064 1.00 98.06 100 TYR A O 1
ATOM 824 N N . PHE A 1 101 ? -7.407 0.359 20.448 1.00 97.62 101 PHE A N 1
ATOM 825 C CA . PHE A 1 101 ? -7.368 1.646 21.144 1.00 97.62 101 PHE A CA 1
ATOM 826 C C . PHE A 1 101 ? -6.162 1.766 22.078 1.00 97.62 101 PHE A C 1
ATOM 828 O O . PHE A 1 101 ? -5.566 2.840 22.151 1.00 97.62 101 PHE A O 1
ATOM 835 N N . SER A 1 102 ? -5.745 0.678 22.733 1.00 95.25 102 SER A N 1
ATOM 836 C CA . SER A 1 102 ? -4.589 0.698 23.636 1.00 95.25 102 SER A CA 1
ATOM 837 C C . SER A 1 102 ? -3.271 0.976 22.908 1.00 95.25 102 SER A C 1
ATOM 839 O O . SER A 1 102 ? -2.412 1.676 23.448 1.00 95.25 102 SER A O 1
ATOM 841 N N . MET A 1 103 ? -3.131 0.507 21.663 1.00 95.12 103 MET A N 1
ATOM 842 C CA . MET A 1 103 ? -1.944 0.750 20.837 1.00 95.12 103 MET A CA 1
ATOM 843 C C . MET A 1 103 ? -1.881 2.159 20.237 1.00 95.12 103 MET A C 1
ATOM 845 O O . MET A 1 103 ? -0.822 2.544 19.733 1.00 95.12 103 MET A O 1
ATOM 849 N N . LEU A 1 104 ? -2.967 2.943 20.262 1.00 96.00 104 LEU A N 1
ATOM 850 C CA . LEU A 1 104 ? -2.921 4.321 19.769 1.00 96.00 104 LEU A CA 1
ATOM 851 C C . LEU A 1 104 ? -1.869 5.139 20.547 1.00 96.00 104 LEU A C 1
ATOM 853 O O . LEU A 1 104 ? -1.653 4.879 21.733 1.00 96.00 104 LEU A O 1
ATOM 857 N N . PRO A 1 105 ? -1.230 6.141 19.911 1.00 94.25 105 PRO A N 1
ATOM 858 C CA . PRO A 1 105 ? -0.349 7.070 20.617 1.00 94.25 105 PRO A CA 1
ATOM 859 C C . PRO A 1 105 ? -1.071 7.751 21.779 1.00 94.25 105 PRO A C 1
ATOM 861 O O . PRO A 1 105 ? -2.265 8.033 21.663 1.00 94.25 105 PRO A O 1
ATOM 864 N N . ASP A 1 106 ? -0.346 8.057 22.852 1.00 92.50 106 ASP A N 1
ATOM 865 C CA . ASP A 1 106 ? -0.929 8.684 24.043 1.00 92.50 106 ASP A CA 1
ATOM 866 C C . ASP A 1 106 ? -1.482 10.083 23.757 1.00 92.50 106 ASP A C 1
ATOM 868 O O . ASP A 1 106 ? -2.478 10.465 24.344 1.00 92.50 106 ASP A O 1
ATOM 872 N N . GLU A 1 107 ? -0.939 10.812 22.774 1.00 92.12 107 GLU A N 1
ATOM 873 C CA . GLU A 1 107 ? -1.486 12.124 22.381 1.00 92.12 107 GLU A CA 1
ATOM 874 C C . GLU A 1 107 ? -2.661 12.032 21.388 1.00 92.12 107 GLU A C 1
ATOM 876 O O . GLU A 1 107 ? -2.997 13.011 20.719 1.00 92.12 107 GLU A O 1
ATOM 881 N N . SER A 1 108 ? -3.228 10.842 21.172 1.00 94.06 108 SER A N 1
ATOM 882 C CA . SER A 1 108 ? -4.335 10.648 20.238 1.00 94.06 108 SER A CA 1
ATOM 883 C C . SER A 1 108 ? -5.659 11.040 20.902 1.00 94.06 108 SER A C 1
ATOM 885 O O . SER A 1 108 ? -6.109 10.294 21.768 1.00 94.06 108 SER A O 1
ATOM 887 N N . PRO A 1 109 ? -6.404 12.042 20.389 1.00 93.88 109 PRO A N 1
ATOM 888 C CA . PRO A 1 109 ? -7.710 12.412 20.955 1.00 93.88 109 PRO A CA 1
ATOM 889 C C . PRO A 1 109 ? -8.715 11.250 20.980 1.00 93.88 109 PRO A C 1
ATOM 891 O O . PRO A 1 109 ? -9.618 11.175 21.809 1.00 93.88 109 PRO A O 1
ATOM 894 N N . LEU A 1 110 ? -8.556 10.310 20.040 1.00 95.56 110 LEU A N 1
ATOM 895 C CA . LEU A 1 110 ? -9.372 9.102 19.97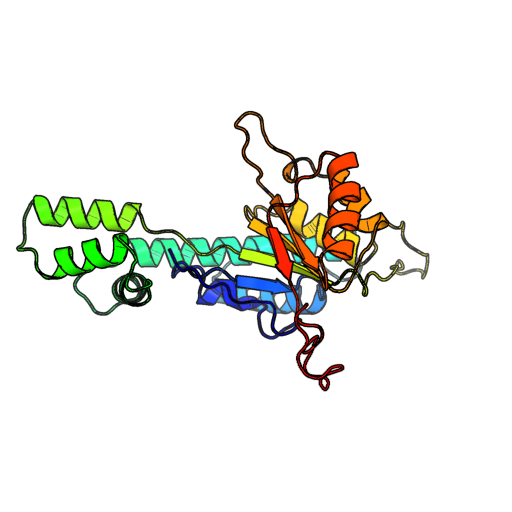0 1.00 95.56 110 LEU A CA 1
ATOM 896 C C . LEU A 1 110 ? -9.085 8.123 21.123 1.00 95.56 110 LEU A C 1
ATOM 898 O O . LEU A 1 110 ? -9.976 7.370 21.506 1.00 95.56 110 LEU A O 1
ATOM 902 N N . LYS A 1 111 ? -7.854 8.121 21.648 1.00 96.81 111 LYS A N 1
ATOM 903 C CA . LYS A 1 111 ? -7.458 7.313 22.804 1.00 96.81 111 LYS A CA 1
ATOM 904 C C . LYS A 1 111 ? -8.001 7.935 24.086 1.00 96.81 111 LYS A C 1
ATOM 906 O O . LYS A 1 111 ? -8.595 7.205 24.867 1.00 96.81 111 LYS A O 1
ATOM 911 N N . ASP A 1 112 ? -7.922 9.258 24.219 1.00 96.50 112 ASP A N 1
ATOM 912 C CA . ASP A 1 112 ? -8.522 9.995 25.342 1.00 96.50 112 ASP A CA 1
ATOM 913 C C . ASP A 1 112 ? -10.028 9.712 25.433 1.00 96.50 112 ASP A C 1
ATOM 915 O O . ASP A 1 112 ? -10.532 9.261 26.454 1.00 96.50 112 ASP A O 1
ATOM 919 N N . THR A 1 113 ? -10.741 9.821 24.305 1.00 97.31 113 THR A N 1
ATOM 920 C CA . THR A 1 113 ? -12.184 9.512 24.253 1.00 97.31 113 THR A CA 1
ATOM 921 C C . THR A 1 113 ? -12.483 8.044 24.607 1.00 97.31 113 THR A C 1
ATOM 923 O O . THR A 1 113 ? -13.558 7.725 25.117 1.00 97.31 113 THR A O 1
ATOM 926 N N . TYR A 1 114 ? -11.563 7.123 24.303 1.00 97.69 114 TYR A N 1
ATOM 927 C CA . TYR A 1 114 ? -11.689 5.717 24.688 1.00 97.69 114 TYR A CA 1
ATOM 928 C C . TYR A 1 114 ? -11.455 5.511 26.189 1.00 97.69 114 TYR A C 1
ATOM 930 O O . TYR A 1 114 ? -12.186 4.737 26.798 1.00 97.69 114 TYR A O 1
ATOM 938 N N . GLN A 1 115 ? -10.496 6.214 26.793 1.00 96.88 115 GLN A N 1
ATOM 939 C CA . GLN A 1 115 ? -10.279 6.189 28.242 1.00 96.88 115 GLN A CA 1
ATOM 940 C C . GLN A 1 115 ? -11.498 6.745 28.982 1.00 96.88 115 GLN A C 1
ATOM 942 O O . GLN A 1 115 ? -12.017 6.065 29.863 1.00 96.88 115 GLN A O 1
ATOM 947 N N . ASP A 1 116 ? -12.048 7.876 28.524 1.00 96.81 116 ASP A N 1
ATOM 948 C CA . ASP A 1 116 ? -13.300 8.424 29.055 1.00 96.81 116 ASP A CA 1
ATOM 949 C C . ASP A 1 116 ? -14.430 7.387 28.988 1.00 96.81 116 ASP A C 1
ATOM 951 O O . ASP A 1 116 ? -15.189 7.227 29.940 1.00 96.81 116 ASP A O 1
ATOM 955 N N . LEU A 1 117 ? -14.555 6.657 27.868 1.00 97.50 117 LEU A N 1
ATOM 956 C CA . LEU A 1 117 ? -15.569 5.610 27.713 1.00 97.50 117 LEU A CA 1
ATOM 957 C C . LEU A 1 117 ? -15.438 4.515 28.786 1.00 97.50 117 LEU A C 1
ATOM 959 O O . LEU A 1 117 ? -16.466 4.012 29.241 1.00 97.50 117 LEU A O 1
ATOM 963 N N . MET A 1 118 ? -14.216 4.134 29.171 1.00 96.44 118 MET A N 1
ATOM 964 C CA . MET A 1 118 ? -13.984 3.083 30.174 1.00 96.44 118 MET A CA 1
ATOM 965 C C . MET A 1 118 ? -14.481 3.481 31.568 1.00 96.44 118 MET A C 1
ATOM 967 O O . MET A 1 118 ? -14.831 2.606 32.356 1.00 96.44 118 MET A O 1
ATOM 971 N N . GLU A 1 119 ? -14.577 4.781 31.843 1.00 96.19 119 GLU A N 1
ATOM 972 C CA . GLU A 1 119 ? -15.072 5.339 33.105 1.00 96.19 119 GLU A CA 1
ATOM 973 C C . GLU A 1 119 ? -16.570 5.704 33.057 1.00 96.19 119 GLU A C 1
ATOM 975 O O . GLU A 1 119 ? -17.156 6.078 34.072 1.00 96.19 119 GLU A O 1
ATOM 980 N N . MET A 1 120 ? -17.227 5.600 31.892 1.00 95.75 120 MET A N 1
ATOM 981 C CA . MET A 1 120 ? -18.644 5.953 31.737 1.00 95.75 120 MET A CA 1
ATOM 982 C C . MET A 1 120 ? -19.599 4.861 32.243 1.00 95.75 120 MET A C 1
ATOM 984 O O . MET A 1 120 ? -19.583 3.713 31.781 1.00 95.75 120 MET A O 1
ATOM 988 N N . ASP A 1 121 ? -20.566 5.275 33.062 1.00 94.62 121 ASP A N 1
ATOM 989 C CA . ASP A 1 121 ? -21.726 4.456 33.417 1.00 94.62 121 ASP A CA 1
ATOM 990 C C . ASP A 1 121 ? -22.558 4.056 32.190 1.00 94.62 121 ASP A C 1
ATOM 992 O O . ASP A 1 121 ? -22.630 4.758 31.172 1.00 94.62 121 ASP A O 1
ATOM 996 N N . SER A 1 122 ? -23.237 2.913 32.294 1.00 94.50 122 SER A N 1
ATOM 997 C CA . SER A 1 122 ? -24.158 2.444 31.260 1.00 94.50 122 SER A CA 1
ATOM 998 C C . SER A 1 122 ? -25.271 3.461 30.995 1.00 94.50 122 SER A C 1
ATOM 1000 O O . SER A 1 122 ? -25.940 3.920 31.921 1.00 94.50 122 SER A O 1
ATOM 1002 N N . GLY A 1 123 ? -25.520 3.779 29.724 1.00 95.62 123 GLY A N 1
ATOM 1003 C CA . GLY A 1 123 ? -26.618 4.655 29.328 1.00 95.62 123 GLY A CA 1
ATOM 1004 C C . GLY A 1 123 ? -26.435 5.277 27.947 1.00 95.62 123 GLY A C 1
ATOM 1005 O O . GLY A 1 123 ? -25.426 5.088 27.272 1.00 95.62 123 GLY A O 1
ATOM 1006 N N . LYS A 1 124 ? -27.400 6.113 27.542 1.00 95.88 124 LYS A N 1
ATOM 1007 C CA . LYS A 1 124 ? -27.457 6.706 26.190 1.00 95.88 124 LYS A CA 1
ATOM 1008 C C . LYS A 1 124 ? -26.193 7.474 25.784 1.00 95.88 124 LYS A C 1
ATOM 1010 O O . LYS A 1 124 ? -25.915 7.592 24.592 1.00 95.88 124 LYS A O 1
ATOM 1015 N N . LYS A 1 125 ? -25.472 8.065 26.745 1.00 96.25 125 LYS A N 1
ATOM 1016 C CA . LYS A 1 125 ? -24.217 8.785 26.479 1.00 96.25 125 LYS A CA 1
ATOM 1017 C C . LYS A 1 125 ? -23.113 7.803 26.081 1.00 96.25 125 LYS A C 1
ATOM 1019 O O . LYS A 1 125 ? -22.506 8.002 25.034 1.00 96.25 125 LYS A O 1
ATOM 1024 N N . ARG A 1 126 ? -22.937 6.725 26.850 1.00 97.12 126 ARG A N 1
ATOM 1025 C CA . ARG A 1 126 ? -21.984 5.645 26.573 1.00 97.12 126 ARG A CA 1
ATOM 1026 C C . ARG A 1 126 ? -22.235 5.023 25.198 1.00 97.12 126 ARG A C 1
ATOM 1028 O O . ARG A 1 126 ? -21.331 5.029 24.371 1.00 97.12 126 ARG A O 1
ATOM 1035 N N . ASP A 1 127 ? -23.482 4.666 24.880 1.00 97.19 127 ASP A N 1
ATOM 1036 C CA . ASP A 1 127 ? -23.846 4.089 23.572 1.00 97.19 127 ASP A CA 1
ATOM 1037 C C . ASP A 1 127 ? -23.479 5.002 22.389 1.00 97.19 127 ASP A C 1
ATOM 1039 O O . ASP A 1 127 ? -23.080 4.546 21.312 1.00 97.19 127 ASP A O 1
ATOM 1043 N N . LYS A 1 128 ? -23.642 6.322 22.560 1.00 97.62 128 LYS A N 1
ATOM 1044 C CA . LYS A 1 128 ? -23.253 7.311 21.545 1.00 97.62 128 LYS A CA 1
ATOM 1045 C C . LYS A 1 128 ? -21.735 7.379 21.398 1.00 97.62 128 LYS A C 1
ATOM 1047 O O . LYS A 1 128 ? -21.256 7.408 20.264 1.00 97.62 128 LYS A O 1
ATOM 1052 N N . THR A 1 129 ? -20.999 7.376 22.508 1.00 97.94 129 THR A N 1
ATOM 1053 C CA . THR A 1 129 ? -19.530 7.376 22.517 1.00 97.94 129 THR A CA 1
ATOM 1054 C C . THR A 1 129 ? -18.969 6.110 21.866 1.00 97.94 129 THR A C 1
ATOM 1056 O O . THR A 1 129 ? -18.099 6.209 21.005 1.00 97.94 129 THR A O 1
ATOM 1059 N N . GLU A 1 130 ? -19.522 4.929 22.157 1.00 97.94 130 GLU A N 1
ATOM 1060 C CA . GLU A 1 130 ? -19.119 3.660 21.529 1.00 97.94 130 GLU A CA 1
ATOM 1061 C C . GLU A 1 130 ? -19.290 3.681 20.004 1.00 97.94 130 GLU A C 1
ATOM 1063 O O . GLU A 1 130 ? -18.389 3.291 19.247 1.00 97.94 130 GLU A O 1
ATOM 1068 N N . LYS A 1 131 ? -20.445 4.170 19.530 1.00 97.81 131 LYS A N 1
ATOM 1069 C CA . LYS A 1 131 ? -20.723 4.325 18.094 1.00 97.81 131 LYS A CA 1
ATOM 1070 C C . LYS A 1 131 ? -19.778 5.332 17.453 1.00 97.81 131 LYS A C 1
ATOM 1072 O O . LYS A 1 131 ? -19.256 5.068 16.370 1.00 97.81 131 LYS A O 1
ATOM 1077 N N . TYR A 1 132 ? -19.539 6.462 18.116 1.00 98.19 132 TYR A N 1
ATOM 1078 C CA . TYR A 1 132 ? -18.598 7.476 17.654 1.00 98.19 132 TYR A CA 1
ATOM 1079 C C . TYR A 1 132 ? -17.188 6.894 17.505 1.00 98.19 132 TYR A C 1
ATOM 1081 O O . TYR A 1 132 ? -16.647 6.916 16.401 1.00 98.19 132 TYR A O 1
ATOM 1089 N N . LEU A 1 133 ? -16.641 6.289 18.563 1.00 98.00 133 LEU A N 1
ATOM 1090 C CA . LEU A 1 133 ? -15.317 5.665 18.556 1.00 98.00 133 LEU A CA 1
ATOM 1091 C C . LEU A 1 133 ? -15.197 4.626 17.440 1.00 98.00 133 LEU A C 1
ATOM 1093 O O . LEU A 1 133 ? -14.261 4.681 16.647 1.00 98.00 133 LEU A O 1
ATOM 1097 N N . THR A 1 134 ? -16.186 3.734 17.314 1.00 97.94 134 THR A N 1
ATOM 1098 C CA . THR A 1 134 ? -16.211 2.703 16.263 1.00 97.94 134 THR A CA 1
ATOM 1099 C C . THR A 1 134 ? -16.214 3.316 14.856 1.00 97.94 134 THR A C 1
ATOM 1101 O O . THR A 1 134 ? -15.582 2.786 13.939 1.00 97.94 134 THR A O 1
ATOM 1104 N N . ASN A 1 135 ? -16.897 4.444 14.656 1.00 97.69 135 ASN A N 1
ATOM 1105 C CA . ASN A 1 135 ? -16.938 5.142 13.369 1.00 97.69 135 ASN A CA 1
ATOM 1106 C C . ASN A 1 135 ? -15.639 5.885 13.041 1.00 97.69 135 ASN A C 1
ATOM 1108 O O . ASN A 1 135 ? -15.306 5.995 11.864 1.00 97.69 135 ASN A O 1
ATOM 1112 N N . GLN A 1 136 ? -14.896 6.333 14.053 1.00 97.50 136 GLN A N 1
ATOM 1113 C CA . GLN A 1 136 ? -13.596 6.990 13.889 1.00 97.50 136 GLN A CA 1
ATOM 1114 C C . GLN A 1 136 ? -12.426 6.009 13.711 1.00 97.50 136 GLN A C 1
ATOM 1116 O O . GLN A 1 136 ? -11.307 6.431 13.414 1.00 97.50 136 GLN A O 1
ATOM 1121 N N . MET A 1 137 ? -12.649 4.702 13.881 1.00 97.56 137 MET A N 1
ATOM 1122 C CA . MET A 1 137 ? -11.623 3.695 13.607 1.00 97.56 137 MET A CA 1
ATOM 1123 C C . MET A 1 137 ? -11.221 3.720 12.131 1.00 97.56 137 MET A C 1
ATOM 1125 O O . MET A 1 137 ? -12.076 3.744 11.241 1.00 97.56 137 MET A O 1
ATOM 1129 N N . LEU A 1 138 ? -9.919 3.615 11.871 1.00 96.81 138 LEU A N 1
ATOM 1130 C CA . LEU A 1 138 ? -9.342 3.629 10.533 1.00 96.81 138 LEU A CA 1
ATOM 1131 C C . LEU A 1 138 ? -8.241 2.572 10.421 1.00 96.81 138 LEU A C 1
ATOM 1133 O O . LEU A 1 138 ? -7.510 2.303 11.372 1.00 96.81 138 LEU A O 1
ATOM 1137 N N . LYS A 1 139 ? -8.118 1.984 9.232 1.00 97.00 139 LYS A N 1
ATOM 1138 C CA . LYS A 1 139 ? -7.032 1.054 8.909 1.00 97.00 139 LYS A CA 1
ATOM 1139 C C . LYS A 1 139 ? -5.748 1.821 8.617 1.00 97.00 139 LYS A C 1
ATOM 1141 O O . LYS A 1 139 ? -5.794 2.932 8.091 1.00 97.00 139 LYS A O 1
ATOM 1146 N N . GLY A 1 140 ? -4.618 1.178 8.877 1.00 96.75 140 GLY A N 1
ATOM 1147 C CA . GLY A 1 140 ? -3.325 1.625 8.382 1.00 96.75 140 GLY A CA 1
ATOM 1148 C C . GLY A 1 140 ? -3.253 1.535 6.859 1.00 96.75 140 GLY A C 1
ATOM 1149 O O . GLY A 1 140 ? -3.934 0.710 6.240 1.00 96.75 140 GLY A O 1
ATOM 1150 N N . SER A 1 141 ? -2.427 2.383 6.251 1.00 96.50 141 SER A N 1
ATOM 1151 C CA . SER A 1 141 ? -2.186 2.325 4.807 1.00 96.50 141 SER A CA 1
ATOM 1152 C C . SER A 1 141 ? -1.357 1.093 4.425 1.00 96.50 141 SER A C 1
ATOM 1154 O O . SER A 1 141 ? -0.500 0.628 5.184 1.00 96.50 141 SER A O 1
ATOM 1156 N N . ILE A 1 142 ? -1.649 0.558 3.238 1.00 97.50 142 ILE A N 1
ATOM 1157 C CA . ILE A 1 142 ? -0.937 -0.560 2.613 1.00 97.50 142 ILE A CA 1
ATOM 1158 C C . ILE A 1 142 ? -0.135 0.038 1.462 1.00 97.50 142 ILE A C 1
ATOM 1160 O O . ILE A 1 142 ? -0.585 0.077 0.314 1.00 97.50 142 ILE A O 1
ATOM 1164 N N . ASP A 1 143 ? 1.013 0.602 1.800 1.00 97.56 143 ASP A N 1
ATOM 1165 C CA . ASP A 1 143 ? 1.901 1.231 0.833 1.00 97.56 143 ASP A CA 1
ATOM 1166 C C . ASP A 1 143 ? 2.771 0.170 0.138 1.00 97.56 143 ASP A C 1
ATOM 1168 O O . ASP A 1 143 ? 2.988 -0.929 0.659 1.00 97.56 143 ASP A O 1
ATOM 1172 N N . VAL A 1 144 ? 3.311 0.493 -1.038 1.00 97.25 144 VAL A N 1
ATOM 1173 C CA . VAL A 1 144 ? 4.199 -0.412 -1.789 1.00 97.25 144 VAL A CA 1
ATOM 1174 C C . VAL A 1 144 ? 5.518 0.258 -2.151 1.00 97.25 144 VAL A C 1
ATOM 1176 O O . VAL A 1 144 ? 5.581 1.471 -2.299 1.00 97.25 144 VAL A O 1
ATOM 1179 N N . ASN A 1 145 ? 6.583 -0.518 -2.333 1.00 96.00 145 ASN A N 1
ATOM 1180 C CA . ASN A 1 145 ? 7.907 -0.023 -2.703 1.00 96.00 145 ASN A CA 1
ATOM 1181 C C . ASN A 1 145 ? 8.411 -0.682 -3.991 1.00 96.00 145 ASN A C 1
ATOM 1183 O O . ASN A 1 145 ? 8.450 -1.911 -4.086 1.00 96.00 145 ASN A O 1
ATOM 1187 N N . ILE A 1 146 ? 8.960 0.134 -4.894 1.00 94.19 146 ILE A N 1
ATOM 1188 C CA . ILE A 1 146 ? 9.763 -0.298 -6.046 1.00 94.19 146 ILE A CA 1
ATOM 1189 C C . ILE A 1 146 ? 11.208 0.181 -5.871 1.00 94.19 146 ILE A C 1
ATOM 1191 O O . ILE A 1 146 ? 11.464 1.373 -5.698 1.00 94.19 146 ILE A O 1
ATOM 1195 N N . MET A 1 147 ? 12.161 -0.754 -5.934 1.00 87.38 147 MET A N 1
ATOM 1196 C CA . MET A 1 147 ? 13.591 -0.430 -5.987 1.00 87.38 147 MET A CA 1
ATOM 1197 C C . MET A 1 147 ? 13.986 -0.175 -7.440 1.00 87.38 147 MET A C 1
ATOM 1199 O O . MET A 1 147 ? 14.113 -1.112 -8.227 1.00 87.38 147 MET A O 1
ATOM 1203 N N . VAL A 1 148 ? 14.191 1.089 -7.809 1.00 81.06 148 VAL A N 1
ATOM 1204 C CA . VAL A 1 148 ? 14.271 1.480 -9.227 1.00 81.06 148 VAL A CA 1
ATOM 1205 C C . VAL A 1 148 ? 15.551 1.017 -9.928 1.00 81.06 148 VAL A C 1
ATOM 1207 O O . VAL A 1 148 ? 15.575 0.910 -11.152 1.00 81.06 148 VAL A O 1
ATOM 1210 N N . LYS A 1 149 ? 16.605 0.716 -9.157 1.00 79.88 149 LYS A N 1
ATOM 1211 C CA . LYS A 1 149 ? 17.906 0.239 -9.654 1.00 79.88 149 LYS A CA 1
ATOM 1212 C C . LYS A 1 149 ? 17.889 -1.213 -10.144 1.00 79.88 149 LYS A C 1
ATOM 1214 O O . LYS A 1 149 ? 18.815 -1.625 -10.832 1.00 79.88 149 LYS A O 1
ATOM 1219 N N . LEU A 1 150 ? 16.869 -1.989 -9.774 1.00 76.88 150 LEU A N 1
ATOM 1220 C CA . LEU A 1 150 ? 16.744 -3.414 -10.105 1.00 76.88 150 LEU A CA 1
ATOM 1221 C C . LEU A 1 150 ? 15.778 -3.663 -11.276 1.00 76.88 150 LEU A C 1
ATOM 1223 O O . LEU A 1 150 ? 15.238 -4.756 -11.414 1.00 76.88 150 LEU A O 1
ATOM 1227 N N . ASP A 1 151 ? 15.552 -2.653 -12.116 1.00 86.62 151 ASP A N 1
ATOM 1228 C CA . ASP A 1 151 ? 14.647 -2.726 -13.263 1.00 86.62 151 ASP A CA 1
ATOM 1229 C C . ASP A 1 151 ? 15.287 -3.498 -14.430 1.00 86.62 151 ASP A C 1
ATOM 1231 O O . ASP A 1 151 ? 16.017 -2.940 -15.250 1.00 86.62 151 ASP A O 1
ATOM 1235 N N . ARG A 1 152 ? 15.060 -4.815 -14.469 1.00 89.25 152 ARG A N 1
ATOM 1236 C CA . ARG A 1 152 ? 15.597 -5.716 -15.497 1.00 89.25 152 ARG A CA 1
ATOM 1237 C C . ARG A 1 152 ? 14.681 -5.791 -16.712 1.00 89.25 152 ARG A C 1
ATOM 1239 O O . ARG A 1 152 ? 13.458 -5.737 -16.596 1.00 89.25 152 ARG A O 1
ATOM 1246 N N . GLN A 1 153 ? 15.292 -5.966 -17.880 1.00 91.94 153 GLN A N 1
ATOM 1247 C CA . GLN A 1 153 ? 14.579 -6.346 -19.094 1.00 91.94 153 GLN A CA 1
ATOM 1248 C C . GLN A 1 153 ? 14.181 -7.822 -19.038 1.00 91.94 153 GLN A C 1
ATOM 1250 O O . GLN A 1 153 ? 14.923 -8.652 -18.509 1.00 91.94 153 GLN A O 1
ATOM 1255 N N . ASN A 1 154 ? 13.022 -8.136 -19.611 1.00 90.62 154 ASN A N 1
ATOM 1256 C CA . ASN A 1 154 ? 12.456 -9.478 -19.607 1.00 90.62 154 ASN A CA 1
ATOM 1257 C C . ASN A 1 154 ? 12.401 -10.072 -21.013 1.00 90.62 154 ASN A C 1
ATOM 1259 O O . ASN A 1 154 ? 12.417 -9.352 -22.009 1.00 90.62 154 ASN A O 1
ATOM 1263 N N . TYR A 1 155 ? 12.325 -11.399 -21.068 1.00 91.44 155 TYR A N 1
ATOM 1264 C CA . TYR A 1 155 ? 12.319 -12.180 -22.300 1.00 91.44 155 TYR A CA 1
ATOM 1265 C C . TYR A 1 155 ? 11.111 -13.113 -22.324 1.00 91.44 155 TYR A C 1
ATOM 1267 O O . TYR A 1 155 ? 10.664 -13.590 -21.276 1.00 91.44 155 TYR A O 1
ATOM 1275 N N . ASP A 1 156 ? 10.585 -13.380 -23.516 1.00 89.94 156 ASP A N 1
ATOM 1276 C CA . ASP A 1 156 ? 9.529 -14.369 -23.709 1.00 89.94 156 ASP A CA 1
ATOM 1277 C C . ASP A 1 156 ? 10.068 -15.813 -23.599 1.00 89.94 156 ASP A C 1
ATOM 1279 O O . ASP A 1 156 ? 11.266 -16.059 -23.435 1.00 89.94 156 ASP A O 1
ATOM 1283 N N . ARG A 1 157 ? 9.175 -16.807 -23.706 1.00 90.44 157 ARG A N 1
ATOM 1284 C CA . ARG A 1 157 ? 9.551 -18.234 -23.641 1.00 90.44 157 ARG A CA 1
ATOM 1285 C C . ARG A 1 157 ? 10.507 -18.658 -24.767 1.00 90.44 157 ARG A C 1
ATOM 1287 O O . ARG A 1 157 ? 11.187 -19.671 -24.627 1.00 90.44 157 ARG A O 1
ATOM 1294 N N . LYS A 1 158 ? 10.533 -17.920 -25.878 1.00 91.81 158 LYS A N 1
ATOM 1295 C CA . LYS A 1 158 ? 11.394 -18.167 -27.041 1.00 91.81 158 LYS A CA 1
ATOM 1296 C C . LYS A 1 158 ? 12.741 -17.437 -26.931 1.00 91.81 158 LYS A C 1
ATOM 1298 O O . LYS A 1 158 ? 13.585 -17.628 -27.797 1.00 91.81 158 LYS A O 1
ATOM 1303 N N . GLY A 1 159 ? 12.955 -16.643 -25.878 1.00 90.88 159 GLY A N 1
ATOM 1304 C CA . GLY A 1 159 ? 14.172 -15.860 -25.672 1.00 90.88 159 GLY A CA 1
ATOM 1305 C C . GLY A 1 159 ? 14.174 -14.505 -26.382 1.00 90.88 159 GLY A C 1
ATOM 1306 O O . GLY A 1 159 ? 15.219 -13.862 -26.433 1.00 90.88 159 GLY A O 1
ATOM 1307 N N . ASN A 1 160 ? 13.038 -14.044 -26.913 1.00 92.62 160 ASN A N 1
ATOM 1308 C CA . ASN A 1 160 ? 12.946 -12.716 -27.515 1.00 92.62 160 ASN A CA 1
ATOM 1309 C C . ASN A 1 160 ? 12.818 -11.652 -26.429 1.00 92.62 160 ASN A C 1
ATOM 1311 O O . ASN A 1 160 ? 12.059 -11.822 -25.472 1.00 92.62 160 ASN A O 1
ATOM 1315 N N . LEU A 1 161 ? 13.531 -10.540 -26.602 1.00 93.50 161 LEU A N 1
ATOM 1316 C CA . LEU A 1 161 ? 13.430 -9.385 -25.718 1.00 93.50 161 LEU A CA 1
ATOM 1317 C C . LEU A 1 161 ? 12.005 -8.818 -25.765 1.00 93.50 161 LEU A C 1
ATOM 1319 O O . LEU A 1 161 ? 11.497 -8.487 -26.837 1.00 93.50 161 LEU A O 1
ATOM 1323 N N . LEU A 1 162 ? 11.367 -8.697 -24.602 1.00 92.75 162 LEU A N 1
ATOM 1324 C CA . LEU A 1 162 ? 10.044 -8.094 -24.493 1.00 92.75 162 LEU A CA 1
ATOM 1325 C C . LEU A 1 162 ? 10.124 -6.562 -24.594 1.00 92.75 162 LEU A C 1
ATOM 1327 O O . LEU A 1 162 ? 11.149 -5.968 -24.237 1.00 92.75 162 LEU A O 1
ATOM 1331 N N . PRO A 1 163 ? 9.030 -5.899 -25.016 1.00 93.44 163 PRO A N 1
ATOM 1332 C CA . PRO A 1 163 ? 8.930 -4.448 -24.971 1.00 93.44 163 PRO A CA 1
ATOM 1333 C C . PRO A 1 163 ? 9.258 -3.891 -23.584 1.00 93.44 163 PRO A C 1
ATOM 1335 O O . PRO A 1 163 ? 8.982 -4.510 -22.554 1.00 93.44 163 PRO A O 1
ATOM 1338 N N . GLY A 1 164 ? 9.816 -2.680 -23.547 1.00 90.44 164 GLY A N 1
ATOM 1339 C CA . GLY A 1 164 ? 10.322 -2.087 -22.310 1.00 90.44 164 GLY A CA 1
ATOM 1340 C C . GLY A 1 164 ? 9.276 -1.928 -21.201 1.00 90.44 164 GLY A C 1
ATOM 1341 O O . GLY A 1 164 ? 9.662 -1.837 -20.046 1.00 90.44 164 GLY A O 1
ATOM 1342 N N . GLU A 1 165 ? 7.977 -1.903 -21.514 1.00 92.12 165 GLU A N 1
ATOM 1343 C CA . GLU A 1 165 ? 6.876 -1.874 -20.534 1.00 92.12 165 GLU A CA 1
ATOM 1344 C C . GLU A 1 165 ? 6.755 -3.151 -19.685 1.00 92.12 165 GLU A C 1
ATOM 1346 O O . GLU A 1 165 ? 6.159 -3.127 -18.606 1.00 92.12 165 GLU A O 1
ATOM 1351 N N . PHE A 1 166 ? 7.345 -4.255 -20.145 1.00 93.81 166 PHE A N 1
ATOM 1352 C CA . PHE A 1 166 ? 7.416 -5.517 -19.415 1.00 93.81 166 PHE A CA 1
ATOM 1353 C C . PHE A 1 166 ? 8.671 -5.627 -18.550 1.00 93.81 166 PHE A C 1
ATOM 1355 O O . PHE A 1 166 ? 8.925 -6.701 -18.013 1.00 93.81 166 PHE A O 1
ATOM 1362 N N . SER A 1 167 ? 9.457 -4.555 -18.392 1.00 95.06 167 SER A N 1
ATOM 1363 C CA . SER A 1 167 ? 10.559 -4.540 -17.428 1.00 95.06 167 SER A CA 1
ATOM 1364 C C . SER A 1 167 ? 10.050 -4.731 -15.997 1.00 95.06 167 SER A C 1
ATOM 1366 O O . SER A 1 167 ? 8.893 -4.438 -15.684 1.00 95.06 167 SER A O 1
ATOM 1368 N N . ASP A 1 168 ? 10.915 -5.222 -15.118 1.00 94.38 168 ASP A N 1
ATOM 1369 C CA . ASP A 1 168 ? 10.580 -5.561 -13.733 1.00 94.38 168 ASP A CA 1
ATOM 1370 C C . ASP A 1 168 ? 9.879 -4.418 -12.983 1.00 94.38 168 ASP A C 1
ATOM 1372 O O . ASP A 1 168 ? 8.819 -4.611 -12.381 1.00 94.38 168 ASP A O 1
ATOM 1376 N N . GLY A 1 169 ? 10.450 -3.215 -13.051 1.00 95.44 169 GLY A N 1
ATOM 1377 C CA . GLY A 1 169 ? 9.932 -2.025 -12.386 1.00 95.44 169 GLY A CA 1
ATOM 1378 C C . GLY A 1 169 ? 8.634 -1.523 -13.010 1.00 95.44 169 GLY A C 1
ATOM 1379 O O . GLY A 1 169 ? 7.715 -1.145 -12.284 1.00 95.44 169 GLY A O 1
ATOM 1380 N N . LYS A 1 170 ? 8.512 -1.545 -14.344 1.00 96.81 170 LYS A N 1
ATOM 1381 C CA . LYS A 1 170 ? 7.290 -1.089 -15.024 1.00 96.81 170 LYS A CA 1
ATOM 1382 C C . LYS A 1 170 ? 6.134 -2.063 -14.849 1.00 96.81 170 LYS A C 1
ATOM 1384 O O . LYS A 1 170 ? 5.013 -1.616 -14.621 1.00 96.81 170 LYS A O 1
ATOM 1389 N N . ALA A 1 171 ? 6.398 -3.366 -14.866 1.00 97.12 171 ALA A N 1
ATOM 1390 C CA . ALA A 1 171 ? 5.400 -4.377 -14.542 1.00 97.12 171 ALA A CA 1
ATOM 1391 C C . ALA A 1 171 ? 4.927 -4.251 -13.085 1.00 97.12 171 ALA A C 1
ATOM 1393 O O . ALA A 1 171 ? 3.728 -4.323 -12.826 1.00 97.12 171 ALA A O 1
ATOM 1394 N N . ALA A 1 172 ? 5.836 -3.985 -12.139 1.00 97.31 172 ALA A N 1
ATOM 1395 C CA . ALA A 1 172 ? 5.464 -3.729 -10.749 1.00 97.31 172 ALA A CA 1
ATOM 1396 C C . ALA A 1 172 ? 4.628 -2.451 -10.583 1.00 97.31 172 ALA A C 1
ATOM 1398 O O . ALA A 1 172 ? 3.598 -2.470 -9.905 1.00 97.31 172 ALA A O 1
ATOM 1399 N N . LEU A 1 173 ? 5.019 -1.359 -11.250 1.00 98.06 173 LEU A N 1
ATOM 1400 C CA . LEU A 1 173 ? 4.253 -0.112 -11.261 1.00 98.06 173 LEU A CA 1
ATOM 1401 C C . LEU A 1 173 ? 2.854 -0.329 -11.842 1.00 98.06 173 LEU A C 1
ATOM 1403 O O . LEU A 1 173 ? 1.877 0.100 -11.234 1.00 98.06 173 LEU A O 1
ATOM 1407 N N . ARG A 1 174 ? 2.753 -1.025 -12.979 1.00 98.19 174 ARG A N 1
ATOM 1408 C CA . ARG A 1 174 ? 1.476 -1.362 -13.612 1.00 98.19 174 ARG A CA 1
ATOM 1409 C C . ARG A 1 174 ? 0.605 -2.207 -12.690 1.00 98.19 174 ARG A C 1
ATOM 1411 O O . ARG A 1 174 ? -0.563 -1.874 -12.517 1.00 98.19 174 ARG A O 1
ATOM 1418 N N . GLY A 1 175 ? 1.172 -3.228 -12.048 1.00 98.31 175 GLY A N 1
ATOM 1419 C CA . GLY A 1 175 ? 0.440 -4.065 -11.098 1.00 98.31 175 GLY A CA 1
ATOM 1420 C C . GLY A 1 175 ? -0.139 -3.256 -9.931 1.00 98.31 175 GLY A C 1
ATOM 1421 O O . GLY A 1 175 ? -1.321 -3.346 -9.603 1.00 98.31 175 GLY A O 1
ATOM 1422 N N . TYR A 1 176 ? 0.660 -2.358 -9.347 1.00 98.50 176 TYR A N 1
ATOM 1423 C CA . TYR A 1 176 ? 0.165 -1.439 -8.322 1.00 98.50 176 TYR A CA 1
ATOM 1424 C C . TYR A 1 176 ? -0.895 -0.463 -8.854 1.00 98.50 176 TYR A C 1
ATOM 1426 O O . TYR A 1 176 ? -1.915 -0.244 -8.193 1.00 98.50 176 TYR A O 1
ATOM 1434 N N . ALA A 1 177 ? -0.680 0.117 -10.034 1.00 98.19 177 ALA A N 1
ATOM 1435 C CA . ALA A 1 177 ? -1.596 1.074 -10.645 1.00 98.19 177 ALA A CA 1
ATOM 1436 C C . ALA A 1 177 ? -2.967 0.449 -10.944 1.00 98.19 177 ALA A C 1
ATOM 1438 O O . ALA A 1 177 ? -3.988 1.093 -10.714 1.00 98.19 177 ALA A O 1
ATOM 1439 N N . GLN A 1 178 ? -2.986 -0.808 -11.396 1.00 98.25 178 GLN A N 1
ATOM 1440 C CA . GLN A 1 178 ? -4.200 -1.560 -11.723 1.00 98.25 178 GLN A CA 1
ATOM 1441 C C . GLN A 1 178 ? -4.902 -2.165 -10.496 1.00 98.25 178 GLN A C 1
ATOM 1443 O O . GLN A 1 178 ? -6.079 -2.502 -10.587 1.00 98.25 178 GLN A O 1
ATOM 1448 N N . SER A 1 179 ? -4.220 -2.282 -9.352 1.00 98.38 179 SER A N 1
ATOM 1449 C CA . SER A 1 179 ? -4.833 -2.755 -8.099 1.00 98.38 179 SER A CA 1
ATOM 1450 C C . SER A 1 179 ? -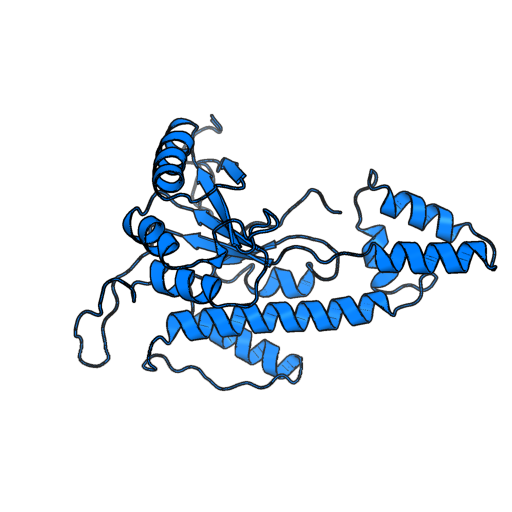5.873 -1.778 -7.541 1.00 98.38 179 SER A C 1
ATOM 1452 O O . SER A 1 179 ? -5.842 -0.569 -7.808 1.00 98.38 179 SER A O 1
ATOM 1454 N N . LYS A 1 180 ? -6.732 -2.261 -6.639 1.00 97.50 180 LYS A N 1
ATOM 1455 C CA . LYS A 1 180 ? -7.707 -1.420 -5.922 1.00 97.50 180 LYS A CA 1
ATOM 1456 C C . LYS A 1 180 ? -7.107 -0.588 -4.785 1.00 97.50 180 LYS A C 1
ATOM 1458 O O . LYS A 1 180 ? -7.851 0.085 -4.079 1.00 97.50 180 LYS A O 1
ATOM 1463 N N . ALA A 1 181 ? -5.786 -0.617 -4.591 1.00 96.88 181 ALA A N 1
ATOM 1464 C CA . ALA A 1 181 ? -5.134 0.136 -3.524 1.00 96.88 181 ALA A CA 1
ATOM 1465 C C . ALA A 1 181 ? -5.404 1.646 -3.621 1.00 96.88 181 ALA A C 1
ATOM 1467 O O . ALA A 1 181 ? -5.309 2.233 -4.697 1.00 96.88 181 ALA A O 1
ATOM 1468 N N . GLU A 1 182 ? -5.673 2.276 -2.485 1.00 97.12 182 GLU A N 1
ATOM 1469 C CA . GLU A 1 182 ? -5.695 3.732 -2.331 1.00 97.12 182 GLU A CA 1
ATOM 1470 C C . GLU A 1 182 ? -4.614 4.098 -1.316 1.00 97.12 182 GLU A C 1
ATOM 1472 O O . GLU A 1 182 ? -4.859 4.197 -0.113 1.00 97.12 182 GLU A O 1
ATOM 1477 N N . SER A 1 183 ? -3.374 4.155 -1.788 1.00 97.12 183 SER A N 1
ATOM 1478 C CA . SER A 1 183 ? -2.191 4.253 -0.937 1.00 97.12 183 SER A CA 1
ATOM 1479 C C . SER A 1 183 ? -1.040 4.938 -1.673 1.00 97.12 183 SER A C 1
ATOM 1481 O O . SER A 1 183 ? -1.245 5.637 -2.677 1.00 97.12 183 SER A O 1
ATOM 1483 N N . SER A 1 184 ? 0.172 4.797 -1.147 1.00 97.88 184 SER A N 1
ATOM 1484 C CA . SER A 1 184 ? 1.372 5.390 -1.712 1.00 97.88 184 SER A CA 1
ATOM 1485 C C . SER A 1 184 ? 2.280 4.336 -2.336 1.00 97.88 184 SER A C 1
ATOM 1487 O O . SER A 1 184 ? 2.483 3.252 -1.786 1.00 97.88 184 SER A O 1
ATOM 1489 N N . ILE A 1 185 ? 2.885 4.691 -3.468 1.00 97.88 185 ILE A N 1
ATOM 1490 C CA . ILE A 1 185 ? 4.059 4.001 -3.992 1.00 97.88 185 ILE A CA 1
ATOM 1491 C C . ILE A 1 185 ? 5.317 4.757 -3.589 1.00 97.88 185 ILE A C 1
ATOM 1493 O O . ILE A 1 185 ? 5.414 5.971 -3.759 1.00 97.88 185 ILE A O 1
ATOM 1497 N N . ILE A 1 186 ? 6.280 4.019 -3.058 1.00 96.38 186 ILE A N 1
ATOM 1498 C CA . ILE A 1 186 ? 7.581 4.508 -2.650 1.00 96.38 186 ILE A CA 1
ATOM 1499 C C . ILE A 1 186 ? 8.601 4.085 -3.710 1.00 96.38 186 ILE A C 1
ATOM 1501 O O . ILE A 1 186 ? 8.813 2.891 -3.938 1.00 96.38 186 ILE A O 1
ATOM 1505 N N . PHE A 1 187 ? 9.267 5.054 -4.333 1.00 94.94 187 PHE A N 1
ATOM 1506 C CA . PHE A 1 187 ? 10.425 4.800 -5.189 1.00 94.94 187 PHE A CA 1
ATOM 1507 C C . PHE A 1 187 ? 11.710 4.944 -4.378 1.00 94.94 187 PHE A C 1
ATOM 1509 O O . PHE A 1 187 ? 11.931 5.974 -3.739 1.00 94.94 187 PHE A O 1
ATOM 1516 N N . SER A 1 188 ? 12.546 3.905 -4.393 1.00 89.06 188 SER A N 1
ATOM 1517 C CA . SER A 1 188 ? 13.807 3.861 -3.648 1.00 89.06 188 SER A CA 1
ATOM 1518 C C . SER A 1 188 ? 14.998 3.463 -4.518 1.00 89.06 188 SER A C 1
ATOM 1520 O O . SER A 1 188 ? 14.833 2.965 -5.633 1.00 89.06 188 SER A O 1
ATOM 1522 N N . ALA A 1 189 ? 16.209 3.653 -3.980 1.00 80.81 189 ALA A N 1
ATOM 1523 C CA . ALA A 1 189 ? 17.480 3.278 -4.608 1.00 80.81 189 ALA A CA 1
ATOM 1524 C C . ALA A 1 189 ? 17.823 4.027 -5.918 1.00 80.81 189 ALA A C 1
ATOM 1526 O O . ALA A 1 189 ? 18.451 3.461 -6.815 1.00 80.81 189 ALA A O 1
ATOM 1527 N N . GLY A 1 190 ? 17.464 5.311 -6.015 1.00 82.62 190 GLY A N 1
ATOM 1528 C CA . GLY A 1 190 ? 17.922 6.215 -7.077 1.00 82.62 190 GLY A CA 1
ATOM 1529 C C . GLY A 1 190 ? 16.800 6.760 -7.960 1.00 82.62 190 GLY A C 1
ATOM 1530 O O . GLY A 1 190 ? 15.673 6.928 -7.511 1.00 82.62 190 GLY A O 1
ATOM 1531 N N . ILE A 1 191 ? 17.131 7.058 -9.220 1.00 85.56 191 ILE A N 1
ATOM 1532 C CA . ILE A 1 191 ? 16.219 7.628 -10.219 1.00 85.56 191 ILE A CA 1
ATOM 1533 C C . ILE A 1 191 ? 16.104 6.695 -11.430 1.00 85.56 191 ILE A C 1
ATOM 1535 O O . ILE A 1 191 ? 17.110 6.212 -11.944 1.00 85.56 191 ILE A O 1
ATOM 1539 N N . ASN A 1 192 ? 14.882 6.484 -11.924 1.00 90.88 192 ASN A N 1
ATOM 1540 C CA . ASN A 1 192 ? 14.624 5.801 -13.193 1.00 90.88 192 ASN A CA 1
ATOM 1541 C C . ASN A 1 192 ? 13.627 6.629 -14.016 1.00 90.88 192 ASN A C 1
ATOM 1543 O O . ASN A 1 192 ? 12.414 6.562 -13.823 1.00 90.88 192 ASN A O 1
ATOM 1547 N N . GLN A 1 193 ? 14.152 7.438 -14.940 1.00 92.19 193 GLN A N 1
ATOM 1548 C CA . GLN A 1 193 ? 13.347 8.357 -15.756 1.00 92.19 193 GLN A CA 1
ATOM 1549 C C . GLN A 1 193 ? 12.365 7.628 -16.683 1.00 92.19 193 GLN A C 1
ATOM 1551 O O . GLN A 1 193 ? 11.296 8.166 -16.982 1.00 92.19 193 GLN A O 1
ATOM 1556 N N . SER A 1 194 ? 12.708 6.414 -17.130 1.00 93.69 194 SER A N 1
ATOM 1557 C CA . SER A 1 194 ? 11.833 5.601 -17.981 1.00 93.69 194 SER A CA 1
ATOM 1558 C C . SER A 1 194 ? 10.622 5.105 -17.195 1.00 93.69 194 SER A C 1
ATOM 1560 O O . SER A 1 194 ? 9.492 5.232 -17.660 1.00 93.69 194 SER A O 1
ATOM 1562 N N . LEU A 1 195 ? 10.844 4.616 -15.972 1.00 94.06 195 LEU A N 1
ATOM 1563 C CA . LEU A 1 195 ? 9.783 4.230 -15.046 1.00 94.06 195 LEU A CA 1
ATOM 1564 C C . LEU A 1 195 ? 8.907 5.428 -14.664 1.00 94.06 195 LEU A C 1
ATOM 1566 O O . LEU A 1 195 ? 7.689 5.335 -14.726 1.00 94.06 195 LEU A O 1
ATOM 1570 N N . TYR A 1 196 ? 9.515 6.570 -14.333 1.00 94.56 196 TYR A N 1
ATOM 1571 C CA . TYR A 1 196 ? 8.778 7.788 -13.976 1.00 94.56 196 TYR A CA 1
ATOM 1572 C C . TYR A 1 196 ? 7.963 8.342 -15.140 1.00 94.56 196 TYR A C 1
ATOM 1574 O O . TYR A 1 196 ? 6.874 8.868 -14.935 1.00 94.56 196 TYR A O 1
ATOM 1582 N N . SER A 1 197 ? 8.468 8.210 -16.367 1.00 95.81 197 SER A N 1
ATOM 1583 C CA . SER A 1 197 ? 7.684 8.537 -17.556 1.00 95.81 197 SER A CA 1
ATOM 1584 C C . SER A 1 197 ? 6.519 7.571 -17.724 1.00 95.81 197 SER A C 1
ATOM 1586 O O . SER A 1 197 ? 5.438 8.022 -18.043 1.00 95.81 197 SER A O 1
ATOM 1588 N N . TYR A 1 198 ? 6.690 6.283 -17.429 1.00 97.19 198 TYR A N 1
ATOM 1589 C CA . TYR A 1 198 ? 5.601 5.310 -17.519 1.00 97.19 198 TYR A CA 1
ATOM 1590 C C . TYR A 1 198 ? 4.457 5.561 -16.515 1.00 97.19 198 TYR A C 1
ATOM 1592 O O . TYR A 1 198 ? 3.334 5.139 -16.761 1.00 97.19 198 TYR A O 1
ATOM 1600 N N . ILE A 1 199 ? 4.694 6.297 -15.419 1.00 97.56 199 ILE A N 1
ATOM 1601 C CA . ILE A 1 199 ? 3.626 6.706 -14.484 1.00 97.56 199 ILE A CA 1
ATOM 1602 C C . ILE A 1 199 ? 2.542 7.534 -15.198 1.00 97.56 199 ILE A C 1
ATOM 1604 O O . ILE A 1 199 ? 1.374 7.446 -14.822 1.00 97.56 199 ILE A O 1
ATOM 1608 N N . THR A 1 200 ? 2.893 8.302 -16.239 1.00 97.19 200 THR A N 1
ATOM 1609 C CA . THR A 1 200 ? 1.935 9.182 -16.937 1.00 97.19 200 THR A CA 1
ATOM 1610 C C . THR A 1 200 ? 0.820 8.425 -17.647 1.00 97.19 200 THR A C 1
ATOM 1612 O O . THR A 1 200 ? -0.231 9.002 -17.902 1.00 97.19 200 THR A O 1
ATOM 1615 N N . GLU A 1 201 ? 1.008 7.130 -17.902 1.00 97.38 201 GLU A N 1
ATOM 1616 C CA . GLU A 1 201 ? -0.004 6.263 -18.512 1.00 97.38 201 GLU A CA 1
ATOM 1617 C C . GLU A 1 201 ? -1.162 5.927 -17.551 1.00 97.38 201 GLU A C 1
ATOM 1619 O O . GLU A 1 201 ? -2.184 5.374 -17.959 1.00 97.38 201 GLU A O 1
ATOM 1624 N N . PHE A 1 202 ? -1.037 6.254 -16.259 1.00 97.69 202 PHE A N 1
ATOM 1625 C CA . PHE A 1 202 ? -1.979 5.840 -15.222 1.00 97.69 202 PHE A CA 1
ATOM 1626 C C . PHE A 1 202 ? -2.687 7.037 -14.571 1.00 97.69 202 PHE A C 1
ATOM 1628 O O . PHE A 1 202 ? -2.135 7.749 -13.732 1.00 97.69 202 PHE A O 1
ATOM 1635 N N . LYS A 1 203 ? -3.976 7.206 -14.892 1.00 96.62 203 LYS A N 1
ATOM 1636 C CA . LYS A 1 203 ? -4.813 8.322 -14.408 1.00 96.62 203 LYS A CA 1
ATOM 1637 C C . LYS A 1 203 ? -4.914 8.446 -12.880 1.00 96.62 203 LYS A C 1
ATOM 1639 O O . LYS A 1 203 ? -5.083 9.548 -12.371 1.00 96.62 203 LYS A O 1
ATOM 1644 N N . ASP A 1 204 ? -4.801 7.338 -12.144 1.00 97.56 204 ASP A N 1
ATOM 1645 C CA . ASP A 1 204 ? -5.020 7.307 -10.690 1.00 97.56 204 ASP A CA 1
ATOM 1646 C C . ASP A 1 204 ? -3.896 8.005 -9.885 1.00 97.56 204 ASP A C 1
ATOM 1648 O O . ASP A 1 204 ? -4.056 8.234 -8.681 1.00 97.56 204 ASP A O 1
ATOM 1652 N N . PHE A 1 205 ? -2.785 8.376 -10.538 1.00 98.12 205 PHE A N 1
ATOM 1653 C CA . PHE A 1 205 ? -1.713 9.204 -9.962 1.00 98.12 205 PHE A CA 1
ATOM 1654 C C . PHE A 1 205 ? -1.979 10.712 -10.044 1.00 98.12 205 PHE A C 1
ATOM 1656 O O . PHE A 1 205 ? -1.260 11.500 -9.429 1.00 98.12 205 PHE A O 1
ATOM 1663 N N . TYR A 1 206 ? -3.009 11.124 -10.780 1.00 97.50 206 TYR A N 1
ATOM 1664 C CA . TYR A 1 206 ? -3.415 12.518 -10.894 1.00 97.50 206 TYR A CA 1
ATOM 1665 C C . TYR A 1 206 ? -4.549 12.836 -9.913 1.00 97.50 206 TYR A C 1
ATOM 1667 O O . TYR A 1 206 ? -5.260 11.953 -9.421 1.00 97.50 206 TYR A O 1
ATOM 1675 N N . ARG A 1 207 ? -4.738 14.128 -9.621 1.00 95.19 207 ARG A N 1
ATOM 1676 C CA . ARG A 1 207 ? -5.904 14.594 -8.862 1.00 95.19 207 ARG A CA 1
ATOM 1677 C C . ARG A 1 207 ? -7.171 14.357 -9.677 1.00 95.19 207 ARG A C 1
ATOM 1679 O O . ARG A 1 207 ? -7.246 14.723 -10.846 1.00 95.19 207 ARG A O 1
ATOM 1686 N N . ASN A 1 208 ? -8.183 13.780 -9.041 1.00 93.38 208 ASN A N 1
ATOM 1687 C CA . ASN A 1 208 ? -9.522 13.715 -9.611 1.00 93.38 208 ASN A CA 1
ATOM 1688 C C . ASN A 1 208 ? -10.226 15.087 -9.529 1.00 93.38 208 ASN A C 1
ATOM 1690 O O . ASN A 1 208 ? -9.696 16.045 -8.968 1.00 93.38 208 ASN A O 1
ATOM 1694 N N . GLN A 1 209 ? -11.464 15.170 -10.025 1.00 93.69 209 GLN A N 1
ATOM 1695 C CA . GLN A 1 209 ? -12.268 16.403 -10.003 1.00 93.69 209 GLN A CA 1
ATOM 1696 C C . GLN A 1 209 ? -12.517 16.966 -8.588 1.00 93.69 209 GLN A C 1
ATOM 1698 O O . GLN A 1 209 ? -12.706 18.166 -8.433 1.00 93.69 209 GLN A O 1
ATOM 1703 N N . SER A 1 210 ? -12.472 16.125 -7.548 1.00 94.12 210 SER A N 1
ATOM 1704 C CA . SER A 1 210 ? -12.563 16.548 -6.138 1.00 94.12 210 SER A CA 1
ATOM 1705 C C . SER A 1 210 ? -11.213 16.942 -5.518 1.00 94.12 210 SER A C 1
ATOM 1707 O O . SER A 1 210 ? -11.115 17.127 -4.307 1.00 94.12 210 SER A O 1
ATOM 1709 N N . GLY A 1 211 ? -10.146 17.000 -6.319 1.00 92.81 211 GLY A N 1
ATOM 1710 C CA . GLY A 1 211 ? -8.790 17.284 -5.863 1.00 92.81 211 GLY A CA 1
ATOM 1711 C C . GLY A 1 211 ? -8.113 16.127 -5.121 1.00 92.81 211 GLY A C 1
ATOM 1712 O O . GLY A 1 211 ? -7.030 16.326 -4.573 1.00 92.81 211 GLY A O 1
ATOM 1713 N N . LYS A 1 212 ? -8.701 14.925 -5.085 1.00 94.56 212 LYS A N 1
ATOM 1714 C CA . LYS A 1 212 ? -8.140 13.756 -4.386 1.00 94.56 212 LYS A CA 1
ATOM 1715 C C . LYS A 1 212 ? -7.219 12.957 -5.304 1.00 94.56 212 LYS A C 1
ATOM 1717 O O . LYS A 1 212 ? -7.563 12.716 -6.457 1.00 94.56 212 LYS A O 1
ATOM 1722 N N . ILE A 1 213 ? -6.085 12.509 -4.767 1.00 95.56 213 ILE A N 1
ATOM 1723 C CA . ILE A 1 213 ? -5.148 11.597 -5.440 1.00 95.56 213 ILE A CA 1
ATOM 1724 C C . ILE A 1 213 ? -5.345 10.201 -4.863 1.00 95.56 213 ILE A C 1
ATOM 1726 O O . ILE A 1 213 ? -5.271 10.028 -3.644 1.00 95.56 213 ILE A O 1
ATOM 1730 N N . LYS A 1 214 ? -5.577 9.218 -5.735 1.00 97.12 214 LYS A N 1
ATOM 1731 C CA . LYS A 1 214 ? -5.798 7.828 -5.327 1.00 97.12 214 LYS A CA 1
ATOM 1732 C C . LYS A 1 214 ? -4.485 7.077 -5.103 1.00 97.12 214 LYS A C 1
ATOM 1734 O O . LYS A 1 214 ? -4.365 6.339 -4.129 1.00 97.12 214 LYS A O 1
ATOM 1739 N N . LYS A 1 215 ? -3.503 7.275 -5.986 1.00 98.06 215 LYS A N 1
ATOM 1740 C CA . LYS A 1 215 ? -2.182 6.634 -5.938 1.00 98.06 215 LYS A CA 1
ATOM 1741 C C . LYS A 1 215 ? -1.123 7.711 -5.726 1.00 98.06 215 LYS A C 1
ATOM 1743 O O . LYS A 1 215 ? -0.796 8.465 -6.636 1.00 98.06 215 LYS A O 1
ATOM 1748 N N . LYS A 1 216 ? -0.615 7.823 -4.504 1.00 98.25 216 LYS A N 1
ATOM 1749 C CA . LYS A 1 216 ? 0.337 8.876 -4.124 1.00 98.25 216 LYS A CA 1
ATOM 1750 C C . LYS A 1 216 ? 1.768 8.460 -4.441 1.00 98.25 216 LYS A C 1
ATOM 1752 O O . LYS A 1 216 ? 2.100 7.283 -4.331 1.00 98.25 216 LYS A O 1
ATOM 1757 N N . ILE A 1 217 ? 2.619 9.421 -4.791 1.00 98.12 217 ILE A N 1
ATOM 1758 C CA . ILE A 1 217 ? 4.041 9.178 -5.055 1.00 98.12 217 ILE A CA 1
ATOM 1759 C C . ILE A 1 217 ? 4.862 9.639 -3.858 1.00 98.12 217 ILE A C 1
ATOM 1761 O O . ILE A 1 217 ? 4.759 10.787 -3.432 1.00 98.12 217 ILE A O 1
ATOM 1765 N N . ILE A 1 218 ? 5.707 8.752 -3.351 1.00 97.12 218 ILE A N 1
ATOM 1766 C CA . ILE A 1 218 ? 6.703 9.044 -2.327 1.00 97.12 218 ILE A CA 1
ATOM 1767 C C . ILE A 1 218 ? 8.072 8.731 -2.910 1.00 97.12 218 ILE A C 1
ATOM 1769 O O . ILE A 1 218 ? 8.278 7.667 -3.496 1.00 97.12 218 ILE A O 1
ATOM 1773 N N . ILE A 1 219 ? 9.021 9.649 -2.748 1.00 94.69 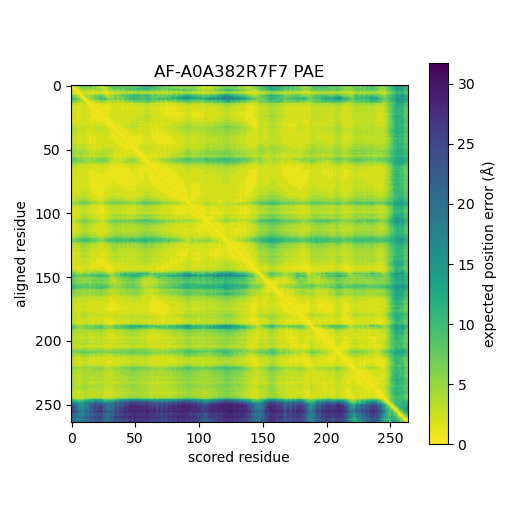219 ILE A N 1
ATOM 1774 C CA . ILE A 1 219 ? 10.384 9.451 -3.243 1.00 94.69 219 ILE A CA 1
ATOM 1775 C C . ILE A 1 219 ? 11.338 9.394 -2.075 1.00 94.69 219 ILE A C 1
ATOM 1777 O O . ILE A 1 219 ? 11.398 10.311 -1.254 1.00 94.69 219 ILE A O 1
ATOM 1781 N N . LYS A 1 220 ? 12.117 8.320 -2.039 1.00 92.19 220 LYS A N 1
ATOM 1782 C CA . LYS A 1 220 ? 13.248 8.222 -1.138 1.00 92.19 220 LYS A CA 1
ATOM 1783 C C . LYS A 1 220 ? 14.478 8.869 -1.759 1.00 92.19 220 LYS A C 1
ATOM 1785 O O . LYS A 1 220 ? 14.828 8.594 -2.908 1.00 92.19 220 LYS A O 1
ATOM 1790 N N . VAL A 1 221 ? 15.110 9.758 -1.007 1.00 89.69 221 VAL A N 1
ATOM 1791 C CA . VAL A 1 221 ? 16.213 10.606 -1.468 1.00 89.69 221 VAL A CA 1
ATOM 1792 C C . VAL A 1 221 ? 17.341 10.606 -0.450 1.00 89.69 221 VAL A C 1
ATOM 1794 O O . VAL A 1 221 ? 17.096 10.521 0.748 1.00 89.69 221 VAL A O 1
ATOM 1797 N N . SER A 1 222 ? 18.574 10.723 -0.930 1.00 84.25 222 SER A N 1
ATOM 1798 C CA . SER A 1 222 ? 19.771 10.866 -0.093 1.00 84.25 222 SER A CA 1
ATOM 1799 C C . SER A 1 222 ? 20.012 12.302 0.362 1.00 84.25 222 SER A C 1
ATOM 1801 O O . SER A 1 222 ? 20.655 12.528 1.376 1.00 84.25 222 SER A O 1
ATOM 1803 N N . ASP A 1 223 ? 19.539 13.278 -0.414 1.00 84.19 223 ASP A N 1
ATOM 1804 C CA . ASP A 1 223 ? 19.863 14.689 -0.235 1.00 84.19 223 ASP A CA 1
ATOM 1805 C C . ASP A 1 223 ? 18.837 15.596 -0.937 1.00 84.19 223 ASP A C 1
ATOM 1807 O O . ASP A 1 223 ? 18.008 15.162 -1.751 1.00 84.19 223 ASP A O 1
ATOM 1811 N N . PHE A 1 224 ? 18.920 16.894 -0.637 1.00 88.56 224 PHE A N 1
ATOM 1812 C CA . PHE A 1 224 ? 18.046 17.921 -1.201 1.00 88.56 224 PHE A CA 1
ATOM 1813 C C . PHE A 1 224 ? 18.167 18.059 -2.727 1.00 88.56 224 PHE A C 1
ATOM 1815 O O . PHE A 1 224 ? 17.170 18.301 -3.413 1.00 88.56 224 PHE A O 1
ATOM 1822 N N . ARG A 1 225 ? 19.369 17.891 -3.293 1.00 89.00 225 ARG A N 1
ATOM 1823 C CA . ARG A 1 225 ? 19.588 18.033 -4.740 1.00 89.00 225 ARG A CA 1
ATOM 1824 C C . ARG A 1 225 ? 18.854 16.931 -5.502 1.00 89.00 225 ARG A C 1
ATOM 1826 O O . ARG A 1 225 ? 18.202 17.218 -6.507 1.00 89.00 225 ARG A O 1
ATOM 1833 N N . SER A 1 226 ? 18.916 15.696 -5.010 1.00 88.25 226 SER A N 1
ATOM 1834 C CA . SER A 1 226 ? 18.181 14.548 -5.537 1.00 88.25 226 SER A CA 1
ATOM 1835 C C . SER A 1 226 ? 16.670 14.780 -5.473 1.00 88.25 226 SER A C 1
ATOM 1837 O O . SER A 1 226 ? 15.984 14.600 -6.483 1.00 88.25 226 SER A O 1
ATOM 1839 N N . ALA A 1 227 ? 16.161 15.281 -4.340 1.00 92.12 227 ALA A N 1
ATOM 1840 C CA . ALA A 1 227 ? 14.752 15.652 -4.191 1.00 92.12 227 ALA A CA 1
ATOM 1841 C C . ALA A 1 227 ? 14.313 16.691 -5.230 1.00 92.12 227 ALA A C 1
ATOM 1843 O O . ALA A 1 227 ? 13.315 16.500 -5.927 1.00 92.12 227 ALA A O 1
ATOM 1844 N N . LEU A 1 228 ? 15.102 17.754 -5.404 1.00 94.06 228 LEU A N 1
ATOM 1845 C CA . LEU A 1 228 ? 14.798 18.830 -6.342 1.00 94.06 228 LEU A CA 1
ATOM 1846 C C . LEU A 1 228 ? 14.783 18.349 -7.801 1.00 94.06 228 LEU A C 1
ATOM 1848 O O . LEU A 1 228 ? 13.900 18.736 -8.568 1.00 94.06 228 LEU A O 1
ATOM 1852 N N . ILE A 1 229 ? 15.748 17.513 -8.199 1.00 93.12 229 ILE A N 1
ATOM 1853 C CA . ILE A 1 229 ? 15.842 16.982 -9.568 1.00 93.12 229 ILE A CA 1
ATOM 1854 C C . ILE A 1 229 ? 14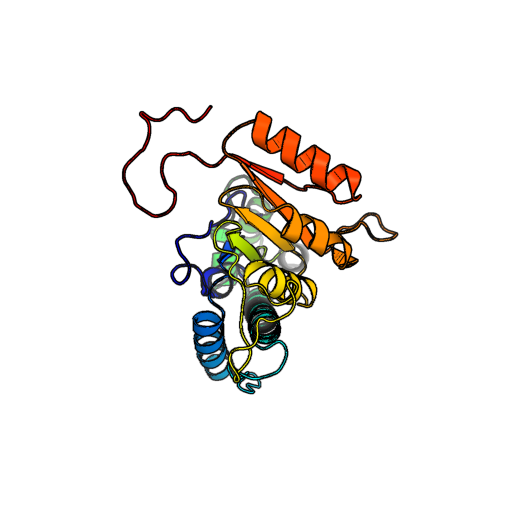.647 16.076 -9.874 1.00 93.12 229 ILE A C 1
ATOM 1856 O O . ILE A 1 229 ? 13.970 16.273 -10.886 1.00 93.12 229 ILE A O 1
ATOM 1860 N N . GLN A 1 230 ? 14.369 15.108 -8.998 1.00 94.25 230 GLN A N 1
ATOM 1861 C CA . GLN A 1 230 ? 13.271 14.159 -9.189 1.00 94.25 230 GLN A CA 1
ATOM 1862 C C . GLN A 1 230 ? 11.906 14.859 -9.124 1.00 94.25 230 GLN A C 1
ATOM 1864 O O . GLN A 1 230 ? 11.041 14.599 -9.961 1.00 94.25 230 GLN A O 1
ATOM 1869 N N . GLY A 1 231 ? 11.754 15.824 -8.211 1.00 95.12 231 GLY A N 1
ATOM 1870 C CA . GLY A 1 231 ? 10.570 16.675 -8.108 1.00 95.12 231 GLY A CA 1
ATOM 1871 C C . GLY A 1 231 ? 10.289 17.468 -9.370 1.00 95.12 231 GLY A C 1
ATOM 1872 O O . GLY A 1 231 ? 9.192 17.382 -9.917 1.00 95.12 231 GLY A O 1
ATOM 1873 N N . LYS A 1 232 ? 11.292 18.173 -9.902 1.00 96.19 232 LYS A N 1
ATOM 1874 C CA . LYS A 1 232 ? 11.139 18.912 -11.163 1.00 96.19 232 LYS A CA 1
ATOM 1875 C C . LYS A 1 232 ? 10.805 17.992 -12.336 1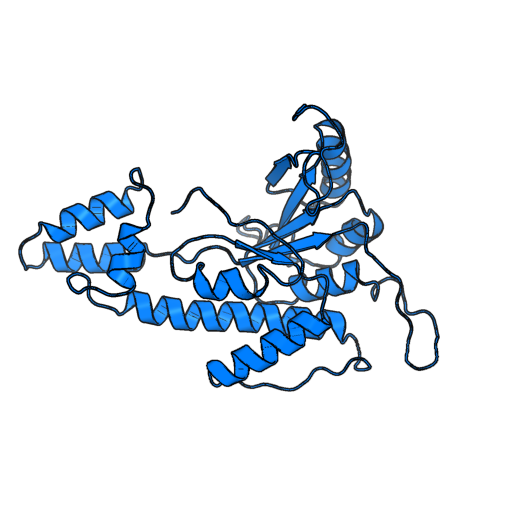.00 96.19 232 LYS A C 1
ATOM 1877 O O . LYS A 1 232 ? 10.038 18.391 -13.209 1.00 96.19 232 LYS A O 1
ATOM 1882 N N . PHE A 1 233 ? 11.372 16.787 -12.380 1.00 95.81 233 PHE A N 1
ATOM 1883 C CA . PHE A 1 233 ? 11.102 15.831 -13.454 1.00 95.81 233 PHE A CA 1
ATOM 1884 C C . PHE A 1 233 ? 9.634 15.381 -13.474 1.00 95.81 233 PHE A C 1
ATOM 1886 O O . PHE A 1 233 ? 9.001 15.426 -14.527 1.00 95.81 233 PHE A O 1
ATOM 1893 N N . LEU A 1 234 ? 9.084 14.983 -12.323 1.00 96.38 234 LEU A N 1
ATOM 1894 C CA . LEU A 1 234 ? 7.692 14.531 -12.214 1.00 96.38 234 LEU A CA 1
ATOM 1895 C C . LEU A 1 234 ? 6.691 15.685 -12.338 1.00 96.38 234 LEU A C 1
ATOM 1897 O O . LEU A 1 234 ? 5.696 15.549 -13.048 1.00 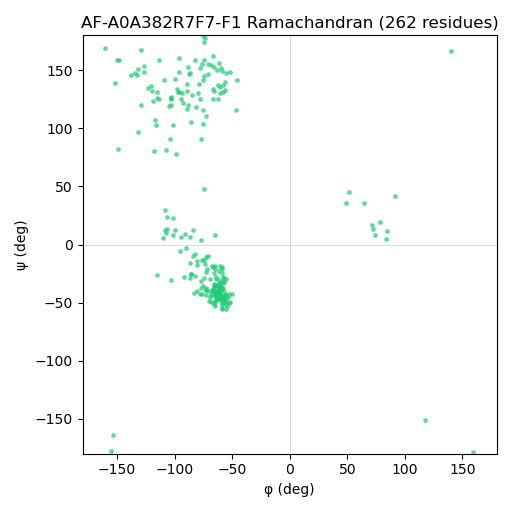96.38 234 LEU A O 1
ATOM 1901 N N . ALA A 1 235 ? 6.995 16.850 -11.759 1.00 96.25 235 ALA A N 1
ATOM 1902 C CA . ALA A 1 235 ? 6.134 18.027 -11.860 1.00 96.25 235 ALA A CA 1
ATOM 1903 C C . ALA A 1 235 ? 5.937 18.480 -13.317 1.00 96.25 235 ALA A C 1
ATOM 1905 O O . ALA A 1 235 ? 4.821 18.805 -13.717 1.00 96.25 235 ALA A O 1
ATOM 1906 N N . LYS A 1 236 ? 6.984 18.412 -14.157 1.00 96.62 236 LYS A N 1
ATOM 1907 C CA . LYS A 1 236 ? 6.881 18.680 -15.608 1.00 96.62 236 LYS A CA 1
ATOM 1908 C C . LYS A 1 236 ? 5.926 17.732 -16.346 1.00 96.62 236 LYS A C 1
ATOM 1910 O O . LYS A 1 236 ? 5.514 18.042 -17.457 1.00 96.62 236 LYS A O 1
ATOM 1915 N N . LYS A 1 237 ? 5.592 16.588 -15.748 1.00 95.50 237 LYS A N 1
ATOM 1916 C CA . LYS A 1 237 ? 4.652 15.583 -16.267 1.00 95.50 237 LYS A CA 1
ATOM 1917 C C . LYS A 1 237 ? 3.272 15.655 -15.595 1.00 95.50 237 LYS A C 1
ATOM 1919 O O . LYS A 1 237 ? 2.444 14.768 -15.796 1.00 95.50 237 LYS A O 1
ATOM 1924 N N . GLY A 1 238 ? 3.036 16.683 -14.776 1.00 95.12 238 GLY A N 1
ATOM 1925 C CA . GLY A 1 238 ? 1.804 16.859 -14.005 1.00 95.12 238 GLY A CA 1
ATOM 1926 C C . GLY A 1 238 ? 1.660 15.898 -12.821 1.00 95.12 238 GLY A C 1
ATOM 1927 O O . GLY A 1 238 ? 0.568 15.783 -12.273 1.00 95.12 238 GLY A O 1
ATOM 1928 N N . LEU A 1 239 ? 2.731 15.197 -12.435 1.00 96.75 239 LEU A N 1
ATOM 1929 C CA . LEU A 1 239 ? 2.724 14.240 -11.332 1.00 96.75 239 LEU A CA 1
ATOM 1930 C C . LEU A 1 239 ? 3.158 14.921 -10.031 1.00 96.75 239 LEU A C 1
ATOM 1932 O O . LEU A 1 239 ? 4.189 15.596 -9.979 1.00 96.75 239 LEU A O 1
ATOM 1936 N N . GLU A 1 240 ? 2.374 14.715 -8.975 1.00 95.69 240 GLU A N 1
ATOM 1937 C CA . GLU A 1 240 ? 2.611 15.291 -7.653 1.00 95.69 240 GLU A CA 1
ATOM 1938 C C . GLU A 1 240 ? 3.358 14.310 -6.745 1.00 95.69 240 GLU A C 1
ATOM 1940 O O . GLU A 1 240 ? 2.962 13.154 -6.588 1.00 95.69 240 GLU A O 1
ATOM 1945 N N . ILE A 1 241 ? 4.419 14.795 -6.099 1.00 96.81 241 ILE A N 1
ATOM 1946 C CA . ILE A 1 241 ? 5.090 14.064 -5.023 1.00 96.81 241 ILE A CA 1
ATOM 1947 C C . ILE A 1 241 ? 4.402 14.417 -3.712 1.00 96.81 241 ILE A C 1
ATOM 1949 O O . ILE A 1 241 ? 4.381 15.576 -3.307 1.00 96.81 241 ILE A O 1
ATOM 1953 N N . HIS A 1 242 ? 3.864 13.400 -3.048 1.00 96.19 242 HIS A N 1
ATOM 1954 C CA . HIS A 1 242 ? 3.182 13.539 -1.769 1.00 96.19 242 HIS A CA 1
ATOM 1955 C C . HIS A 1 242 ? 4.157 13.713 -0.604 1.00 96.19 242 HIS A C 1
ATOM 1957 O O . HIS A 1 242 ? 3.876 14.454 0.332 1.00 96.19 242 HIS A O 1
ATOM 1963 N N . GLU A 1 243 ? 5.292 13.014 -0.650 1.00 95.38 243 GLU A N 1
ATOM 1964 C CA . GLU A 1 243 ? 6.274 12.992 0.433 1.00 95.38 243 GLU A CA 1
ATOM 1965 C C . GLU A 1 243 ? 7.678 12.722 -0.129 1.00 95.38 243 GLU A C 1
ATOM 1967 O O . GLU A 1 243 ? 7.861 11.864 -0.999 1.00 95.38 243 GLU A O 1
ATOM 1972 N N . PHE A 1 244 ? 8.682 13.424 0.398 1.00 93.69 244 PHE A N 1
ATOM 1973 C CA . PHE A 1 244 ? 10.085 13.040 0.255 1.00 93.69 244 PHE A CA 1
ATOM 1974 C C . PHE A 1 244 ? 10.557 12.404 1.559 1.00 93.69 244 PHE A C 1
ATOM 1976 O O . PHE A 1 244 ? 10.456 13.022 2.617 1.00 93.69 244 PHE A O 1
ATOM 1983 N N . ARG A 1 245 ? 11.101 11.188 1.483 1.00 90.94 245 ARG A N 1
ATOM 1984 C CA . ARG A 1 245 ? 11.702 10.498 2.630 1.00 90.94 245 ARG A CA 1
ATOM 1985 C C . ARG A 1 245 ? 13.213 10.550 2.511 1.00 90.94 245 ARG A C 1
ATOM 1987 O O . ARG A 1 245 ? 13.768 10.035 1.544 1.00 90.94 245 ARG A O 1
ATOM 1994 N N . ILE A 1 246 ? 13.869 11.161 3.490 1.00 84.69 246 ILE A N 1
ATOM 1995 C CA . ILE A 1 246 ? 15.329 11.180 3.549 1.00 84.69 246 ILE A CA 1
ATOM 1996 C C . ILE A 1 246 ? 15.791 9.799 4.015 1.00 84.69 246 ILE A C 1
ATOM 1998 O O . ILE A 1 246 ? 15.463 9.366 5.120 1.00 84.69 246 ILE A O 1
ATOM 2002 N N . GLU A 1 247 ? 16.505 9.085 3.151 1.00 74.06 247 GLU A N 1
ATOM 2003 C CA . GLU A 1 247 ? 17.169 7.838 3.515 1.00 74.06 247 GLU A CA 1
ATOM 2004 C C . GLU A 1 247 ? 18.568 8.136 4.023 1.00 74.06 247 GLU A C 1
ATOM 2006 O O . GLU A 1 247 ? 19.342 8.840 3.376 1.00 74.06 247 GLU A O 1
ATOM 2011 N N . SER A 1 248 ? 18.920 7.540 5.161 1.00 62.25 248 SER A N 1
ATOM 2012 C CA . SER A 1 248 ? 20.314 7.523 5.569 1.00 62.25 248 SER A CA 1
ATOM 2013 C C . SER A 1 248 ? 21.103 6.665 4.577 1.00 62.25 248 SER A C 1
ATOM 2015 O O . SER A 1 248 ? 20.728 5.530 4.271 1.00 62.25 248 SER A O 1
ATOM 2017 N N . GLY A 1 249 ? 22.253 7.163 4.117 1.00 56.09 249 GLY A N 1
ATOM 2018 C CA . GLY A 1 249 ? 23.218 6.371 3.336 1.00 56.09 249 GLY A CA 1
ATOM 2019 C C . GLY A 1 249 ? 23.849 5.211 4.124 1.00 56.09 249 GLY A C 1
ATOM 2020 O O . GLY A 1 249 ? 24.797 4.584 3.663 1.00 56.09 249 GLY A O 1
ATOM 2021 N N . LEU A 1 250 ? 23.345 4.954 5.332 1.00 52.59 250 LEU A N 1
ATOM 2022 C CA . LEU A 1 250 ? 23.913 4.085 6.348 1.00 52.59 250 LEU A CA 1
ATOM 2023 C C . LEU A 1 250 ? 23.391 2.651 6.262 1.00 52.59 250 LEU A C 1
ATOM 2025 O O . LEU A 1 250 ? 24.098 1.745 6.677 1.00 52.59 250 LEU A O 1
ATOM 2029 N N . ASN A 1 251 ? 22.171 2.430 5.758 1.00 51.09 251 ASN A N 1
ATOM 2030 C CA . ASN A 1 251 ? 21.562 1.099 5.749 1.00 51.09 251 ASN A CA 1
ATOM 2031 C C . ASN A 1 251 ? 20.621 0.898 4.557 1.00 51.09 251 ASN A C 1
ATOM 2033 O O . ASN A 1 251 ? 19.399 0.960 4.671 1.00 51.09 251 ASN A O 1
ATOM 2037 N N . CYS A 1 252 ? 21.201 0.565 3.407 1.00 52.53 252 CYS A N 1
ATOM 2038 C CA . CYS A 1 252 ? 20.477 -0.094 2.322 1.00 52.53 252 CYS A CA 1
ATOM 2039 C C . CYS A 1 252 ? 20.774 -1.601 2.378 1.00 52.53 252 CYS A C 1
ATOM 2041 O O . CYS A 1 252 ? 21.595 -2.104 1.618 1.00 52.53 252 CYS A O 1
ATOM 2043 N N . GLY A 1 253 ? 20.131 -2.323 3.302 1.00 49.09 253 GLY A N 1
ATOM 2044 C CA . GLY A 1 253 ? 20.158 -3.793 3.317 1.00 49.09 253 GLY A CA 1
ATOM 2045 C C . GLY A 1 253 ? 21.265 -4.451 4.149 1.00 49.09 253 GLY A C 1
ATOM 2046 O O . GLY A 1 253 ? 21.847 -5.434 3.700 1.00 49.09 253 GLY A O 1
ATOM 2047 N N . GLY A 1 254 ? 21.558 -3.938 5.349 1.00 42.66 254 GLY A N 1
ATOM 2048 C CA . GLY A 1 254 ? 22.405 -4.636 6.331 1.00 42.66 254 GLY A CA 1
ATOM 2049 C C . GLY A 1 254 ? 23.896 -4.705 5.987 1.00 42.66 254 GLY A C 1
ATOM 2050 O O . GLY A 1 254 ? 24.612 -5.517 6.565 1.00 42.66 254 GLY A O 1
ATOM 2051 N N . HIS A 1 255 ? 24.365 -3.875 5.054 1.00 40.09 255 HIS A N 1
ATOM 2052 C CA . HIS A 1 255 ? 25.785 -3.742 4.735 1.00 40.09 255 HIS A CA 1
ATOM 2053 C C . HIS A 1 255 ? 26.365 -2.506 5.426 1.00 40.09 255 HIS A C 1
ATOM 2055 O O . HIS A 1 255 ? 25.686 -1.489 5.553 1.00 40.09 255 HIS A O 1
ATOM 2061 N N . ALA A 1 256 ? 27.611 -2.650 5.883 1.00 43.47 256 ALA A N 1
ATOM 2062 C CA . ALA A 1 256 ? 28.345 -1.713 6.724 1.00 43.47 256 ALA A CA 1
ATOM 2063 C C . ALA A 1 256 ? 28.244 -0.247 6.272 1.00 43.47 256 ALA A C 1
ATOM 2065 O O . ALA A 1 256 ? 28.285 0.068 5.082 1.00 43.47 256 ALA A O 1
ATOM 2066 N N . PHE A 1 257 ? 28.155 0.629 7.272 1.00 51.47 257 PHE A N 1
ATOM 2067 C CA . PHE A 1 257 ? 28.077 2.078 7.152 1.00 51.47 257 PHE A CA 1
ATOM 2068 C C . PHE A 1 257 ? 29.118 2.627 6.166 1.00 51.47 257 PHE A C 1
ATOM 2070 O O . PHE A 1 257 ? 30.319 2.549 6.413 1.00 51.47 257 PHE A O 1
ATOM 2077 N N . ALA A 1 258 ? 28.659 3.216 5.058 1.00 50.22 258 ALA A N 1
ATOM 2078 C CA . ALA A 1 258 ? 29.547 3.861 4.090 1.00 50.22 258 ALA A CA 1
ATOM 2079 C C . ALA A 1 258 ? 30.089 5.220 4.586 1.00 50.22 258 ALA A C 1
ATOM 2081 O O . ALA A 1 258 ? 31.018 5.764 3.993 1.00 50.22 258 ALA A O 1
ATOM 2082 N N . SER A 1 259 ? 29.515 5.785 5.656 1.00 53.78 259 SER A N 1
ATOM 2083 C CA . SER A 1 259 ? 29.935 7.057 6.253 1.00 53.78 259 SER A CA 1
ATOM 2084 C C . SER A 1 259 ? 29.694 7.089 7.769 1.00 53.78 259 SER A C 1
ATOM 2086 O O . SER A 1 259 ? 28.858 6.353 8.294 1.00 53.78 259 SER A O 1
ATOM 2088 N N . ASN A 1 260 ? 30.404 7.974 8.479 1.00 55.66 260 ASN A N 1
ATOM 2089 C CA . ASN A 1 260 ? 30.301 8.178 9.934 1.00 55.66 260 ASN A CA 1
ATOM 2090 C C . ASN A 1 260 ? 29.025 8.940 10.351 1.00 55.66 260 ASN A C 1
ATOM 2092 O O . ASN A 1 260 ? 29.089 9.902 11.110 1.00 55.66 260 ASN A O 1
ATOM 2096 N N . GLY A 1 261 ? 27.856 8.549 9.847 1.00 54.53 261 GLY A N 1
ATOM 2097 C CA . GLY A 1 261 ? 26.592 9.078 10.365 1.00 54.53 261 GLY A CA 1
ATOM 2098 C C . GLY A 1 261 ? 26.194 10.481 9.891 1.00 54.53 261 GLY A C 1
ATOM 2099 O O . GLY A 1 261 ? 25.338 11.096 10.521 1.00 54.53 261 GLY A O 1
ATOM 2100 N N . TYR A 1 262 ? 26.748 10.989 8.785 1.00 52.41 262 TYR A N 1
ATOM 2101 C CA . TYR A 1 262 ? 26.225 12.211 8.159 1.00 52.41 262 TYR A CA 1
ATOM 2102 C C . TYR A 1 262 ? 24.890 11.908 7.467 1.00 52.41 262 TYR A C 1
ATOM 2104 O O . TYR A 1 262 ? 24.840 11.164 6.486 1.00 52.41 262 TYR A O 1
ATOM 2112 N N . LEU A 1 263 ? 23.807 12.445 8.033 1.00 52.66 263 LEU A N 1
ATOM 2113 C CA . LEU A 1 263 ? 22.439 12.322 7.518 1.00 52.66 263 LEU A CA 1
ATOM 2114 C C . LEU A 1 263 ? 22.113 13.390 6.463 1.00 52.66 263 LEU A C 1
ATOM 2116 O O . LEU A 1 263 ? 21.255 13.128 5.624 1.00 52.66 263 LEU A O 1
ATOM 2120 N N . LEU A 1 264 ? 22.807 14.536 6.503 1.00 53.47 264 LEU A N 1
ATOM 2121 C CA . LEU A 1 264 ? 22.778 15.662 5.562 1.00 53.47 264 LEU A CA 1
ATOM 2122 C C . LEU A 1 264 ? 24.101 16.437 5.644 1.00 53.47 264 LEU A C 1
ATOM 2124 O O . LEU A 1 264 ? 24.613 16.576 6.780 1.00 53.47 264 LEU A O 1
#

pLDDT: mean 91.77, std 11.71, range [40.09, 98.75]

Nearest PDB structures (foldseek):
  3hpa-assembly1_A  TM=4.368E-01  e=2.048E+00  unidentified
  4cw7-assembly3_F  TM=5.579E-01  e=4.846E+00  Pyrococcus abyssi GE5

Radius of gyration: 20.85 Å; Cα contacts (8 Å, |Δi|>4): 430; chains: 1; bounding box: 58×40×61 Å

Organism: NCBI:txid408172

Sequence (264 aa):
MHKLHIPVMGTGFSIDTPIRVAPFGISSVISIMDDILIEKVREHYCDKYNLSFTPIHRWSEDSRARRITAYIDTVIDIVNIKFSQIKKMPFFESNDKEKYFSMLPDESPLKDTYQDLMEMDSGKKRDKTEKYLTNQMLKGSIDVNIMVKLDRQNYDRKGNLLPGEFSDGKAALRGYAQSKAESSIIFSAGINQSLYSYITEFKDFYRNQSGKIKKKIIIKVSDFRSALIQGKFLAKKGLEIHEFRIESGLNCGGHAFASNGYLL

Secondary structure (DSSP, 8-state):
--S-EEPP-STTTTTTHHHHHGGGT-EEEEE-S-HHHHHHHHHHHHHHTT-------TTSTTHHHHHHHHHHHHHHHHHHHHHHHHHHS-SSSSSHHHHHHHTS-TT-HHHHHHHHHHHPPSSHHHHHHHHHHHHH--PPPEEEEEEGGG----B-TTSPBPPGGGSHHHHHHHHHHHSS--SEEEEESS--HHHHHHGGG-GGGSB-TTS-BSSEEEEEESSHHHHHHHHHHHHTTTPPEEEEEE--TT-SSS---SSSS---

Solvent-accessible surface area (backbone atoms only — not comparable to full-atom values): 14784 Å² total; per-residue (Å²): 121,53,90,62,67,46,68,63,73,46,69,70,79,23,51,62,45,35,60,75,36,11,49,54,24,34,26,26,26,25,40,55,76,55,42,69,59,44,44,57,52,38,53,55,51,22,62,77,67,75,44,93,80,78,90,70,50,86,85,43,86,65,22,56,19,51,33,42,18,54,33,55,41,48,48,50,49,53,25,50,53,52,30,55,52,36,60,71,50,64,78,92,48,98,48,69,38,37,51,34,49,68,70,40,49,89,89,27,71,71,35,52,55,48,55,54,53,76,74,49,65,91,48,77,66,43,58,50,50,53,54,50,54,54,67,70,62,55,64,21,45,65,25,38,34,43,56,46,74,70,52,43,83,39,60,48,98,87,67,47,78,49,62,76,68,59,13,50,50,39,20,34,49,48,7,56,68,73,24,84,65,74,30,39,42,33,40,27,75,65,84,44,71,69,55,60,55,55,52,70,81,43,73,52,46,34,65,44,98,85,67,50,59,44,37,37,35,28,41,43,26,68,46,70,66,56,44,52,54,55,47,54,57,37,46,78,67,68,38,62,74,74,44,78,42,80,43,56,77,45,60,85,82,86,49,80,61,78,54,96,75,71,64,120